Protein AF-A0A959F548-F1 (afdb_monomer_lite)

Secondary structure (DSSP, 8-state):
--------SSSSSS------PPP------HHHHHHHHHHHHHHHHHHHHHHHHTTTSPPPPGGGS-HHHIIIIIHHHHHHHTT--GGG--TTTT--HHHHHHHHHHTSS-SS-SS-HHHHHHHHHHHHHHS-SSPPPP-------SSPPSS-------SS-SS--EEEEEEETTTTEEEEEETTEEEEE-TT--EEEEEE-SS-EEEEEEETTEEEEEE-S-SSS-------EEE----SS--SS--------

pLDDT: mean 80.7, std 19.84, range [32.78, 97.81]

Structure (mmCIF, N/CA/C/O backbone):
data_AF-A0A959F548-F1
#
_entry.id   AF-A0A959F548-F1
#
loop_
_atom_site.group_PDB
_atom_site.id
_atom_site.type_symbol
_atom_site.label_atom_id
_atom_site.label_alt_id
_atom_site.label_comp_id
_atom_site.label_asym_id
_atom_site.label_entity_id
_atom_site.label_seq_id
_atom_site.pdbx_PDB_ins_code
_atom_site.Cartn_x
_atom_site.Cartn_y
_atom_site.Cartn_z
_atom_site.occupancy
_atom_site.B_iso_or_equiv
_atom_site.auth_seq_id
_atom_site.auth_comp_id
_atom_site.auth_asym_id
_atom_site.auth_at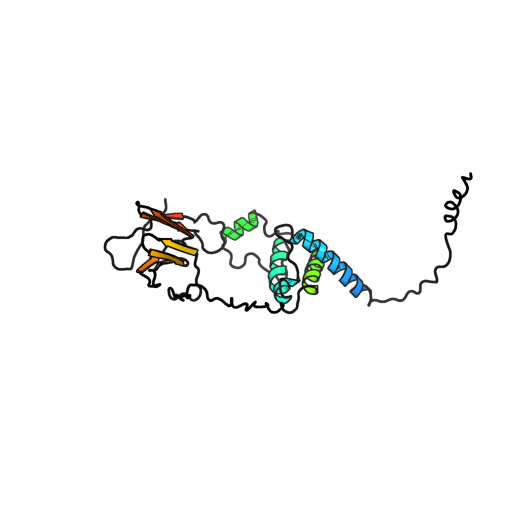om_id
_atom_site.pdbx_PDB_model_num
ATOM 1 N N . MET A 1 1 ? 21.937 -74.498 -34.380 1.00 44.50 1 MET A N 1
ATOM 2 C CA . MET A 1 1 ? 23.035 -74.214 -35.340 1.00 44.50 1 MET A CA 1
ATOM 3 C C . MET A 1 1 ? 22.403 -73.415 -36.471 1.00 44.50 1 MET A C 1
ATOM 5 O O . MET A 1 1 ? 21.466 -73.939 -37.038 1.00 44.50 1 MET A O 1
ATOM 9 N N . ARG A 1 2 ? 22.684 -72.151 -36.797 1.00 40.56 2 ARG A N 1
ATOM 10 C CA . ARG A 1 2 ? 23.861 -71.255 -36.796 1.00 40.56 2 ARG A CA 1
ATOM 11 C C . ARG A 1 2 ? 23.278 -69.827 -36.599 1.00 40.56 2 ARG A C 1
ATOM 13 O O . ARG A 1 2 ? 22.249 -69.562 -37.198 1.00 40.56 2 ARG A O 1
ATOM 20 N N . ARG A 1 3 ? 23.671 -68.910 -35.705 1.00 44.03 3 ARG A N 1
ATOM 21 C CA . ARG A 1 3 ? 24.966 -68.321 -35.309 1.00 44.03 3 ARG A CA 1
ATOM 22 C C . ARG A 1 3 ? 25.747 -67.678 -36.473 1.00 44.03 3 ARG A C 1
ATOM 24 O O . ARG A 1 3 ? 26.239 -68.396 -37.330 1.00 44.03 3 ARG A O 1
ATOM 31 N N . PHE A 1 4 ? 25.897 -66.349 -36.366 1.00 48.69 4 PHE A N 1
ATOM 32 C CA . PHE A 1 4 ? 26.839 -65.437 -37.038 1.00 48.69 4 PHE A CA 1
ATOM 33 C C . PHE A 1 4 ? 26.629 -65.126 -38.525 1.00 48.69 4 PHE A C 1
ATOM 35 O O . PHE A 1 4 ? 27.013 -65.923 -39.367 1.00 48.69 4 PHE A O 1
ATOM 42 N N . ALA A 1 5 ? 26.127 -63.917 -38.821 1.00 52.69 5 ALA A N 1
ATOM 43 C CA . ALA A 1 5 ? 26.662 -63.016 -39.858 1.00 52.69 5 ALA A CA 1
ATOM 44 C C . ALA A 1 5 ? 25.727 -61.810 -40.066 1.00 52.69 5 ALA A C 1
ATOM 46 O O . ALA A 1 5 ? 24.942 -61.821 -40.997 1.00 52.69 5 ALA A O 1
ATOM 47 N N . PHE A 1 6 ? 25.782 -60.776 -39.223 1.00 43.59 6 PHE A N 1
ATOM 48 C CA . PHE A 1 6 ? 25.303 -59.433 -39.610 1.00 43.59 6 PHE A CA 1
ATOM 49 C C . PHE A 1 6 ? 25.941 -58.361 -38.708 1.00 43.59 6 PHE A C 1
ATOM 51 O O . PHE A 1 6 ? 25.277 -57.535 -38.100 1.00 43.59 6 PHE A O 1
ATOM 58 N N . PHE A 1 7 ? 27.270 -58.421 -38.573 1.00 47.91 7 PHE A N 1
ATOM 59 C CA . PHE A 1 7 ? 28.075 -57.444 -37.822 1.00 47.91 7 PHE A CA 1
ATOM 60 C C . PHE A 1 7 ? 28.954 -56.591 -38.759 1.00 47.91 7 PHE A C 1
ATOM 62 O O . PHE A 1 7 ? 30.055 -56.194 -38.401 1.00 47.91 7 PHE A O 1
ATOM 69 N N . TYR A 1 8 ? 28.481 -56.337 -39.986 1.00 45.34 8 TYR A N 1
ATOM 70 C CA . TYR A 1 8 ? 29.244 -55.638 -41.033 1.00 45.34 8 TYR A CA 1
ATOM 71 C C . TYR A 1 8 ? 28.388 -54.651 -41.848 1.00 45.34 8 TYR A C 1
ATOM 73 O O . TYR A 1 8 ? 28.533 -54.542 -43.060 1.00 45.34 8 TYR A O 1
ATOM 81 N N . LEU A 1 9 ? 27.477 -53.918 -41.195 1.00 45.66 9 LEU A N 1
ATOM 82 C CA . LEU A 1 9 ? 26.654 -52.899 -41.866 1.00 45.66 9 LEU A CA 1
ATOM 83 C C . LEU A 1 9 ? 26.563 -51.571 -41.091 1.00 45.66 9 LEU A C 1
ATOM 85 O O . LEU A 1 9 ? 25.506 -50.956 -41.037 1.00 45.66 9 LEU A O 1
ATOM 89 N N . VAL A 1 10 ? 27.660 -51.137 -40.458 1.00 49.06 10 VAL A N 1
ATOM 90 C CA . VAL A 1 10 ? 27.736 -49.822 -39.774 1.00 49.06 10 VAL A CA 1
ATOM 91 C C . VAL A 1 10 ? 28.973 -49.003 -40.197 1.00 49.06 10 VAL A C 1
ATOM 93 O O . VAL A 1 10 ? 29.180 -47.896 -39.720 1.00 49.06 10 VAL A O 1
ATOM 96 N N . LEU A 1 11 ? 29.781 -49.471 -41.159 1.00 47.53 11 LEU A N 1
ATOM 97 C CA . LEU A 1 11 ? 31.043 -48.807 -41.531 1.00 47.53 11 LEU A CA 1
ATOM 98 C C . LEU A 1 11 ? 31.129 -48.341 -42.999 1.00 47.53 11 LEU A C 1
ATOM 100 O O . LEU A 1 11 ? 32.189 -48.433 -43.610 1.00 47.53 11 LEU A O 1
ATOM 104 N N . LEU A 1 12 ? 30.026 -47.855 -43.584 1.00 45.81 12 LEU A N 1
ATOM 105 C CA . LEU A 1 12 ? 30.032 -47.353 -44.971 1.00 45.81 12 LEU A CA 1
ATOM 106 C C . LEU A 1 12 ? 29.073 -46.172 -45.232 1.00 45.81 12 LEU A C 1
ATOM 108 O O . LEU A 1 12 ? 28.549 -46.030 -46.328 1.00 45.81 12 LEU A O 1
ATOM 112 N N . CYS A 1 13 ? 28.876 -45.295 -44.239 1.00 42.12 13 CYS A N 1
ATOM 113 C CA . CYS A 1 13 ? 28.134 -44.027 -44.390 1.00 42.12 13 CYS A CA 1
ATOM 114 C C . CYS A 1 13 ? 28.949 -42.787 -43.960 1.00 42.12 13 CYS A C 1
ATOM 116 O O . CYS A 1 13 ? 28.374 -41.782 -43.556 1.00 42.12 13 CYS A O 1
ATOM 118 N N . LEU A 1 14 ? 30.287 -42.840 -44.026 1.00 43.34 14 LEU A N 1
ATOM 119 C CA . LEU A 1 14 ? 31.173 -41.733 -43.613 1.00 43.34 14 LEU A CA 1
ATOM 120 C C . LEU A 1 14 ? 32.054 -41.155 -44.735 1.00 43.34 14 LEU A C 1
ATOM 122 O O . LEU A 1 14 ? 33.018 -40.455 -44.444 1.00 43.34 14 LEU A O 1
ATOM 126 N N . LEU A 1 15 ? 31.735 -41.391 -46.013 1.00 48.56 15 LEU A N 1
ATOM 127 C CA . LEU A 1 15 ? 32.510 -40.841 -47.140 1.00 48.56 15 LEU A CA 1
ATOM 128 C C . LEU A 1 15 ? 31.646 -40.265 -48.273 1.00 48.56 15 LEU A C 1
ATOM 130 O O . LEU A 1 15 ? 31.968 -40.432 -49.444 1.00 48.56 15 LEU A O 1
ATOM 134 N N . TRP A 1 16 ? 30.579 -39.531 -47.945 1.00 37.09 16 TRP A N 1
ATOM 135 C CA . TRP A 1 16 ? 29.962 -38.633 -48.927 1.00 37.09 16 TRP A CA 1
ATOM 136 C C . TRP A 1 16 ? 29.654 -37.266 -48.321 1.00 37.09 16 TRP A C 1
ATOM 138 O O . TR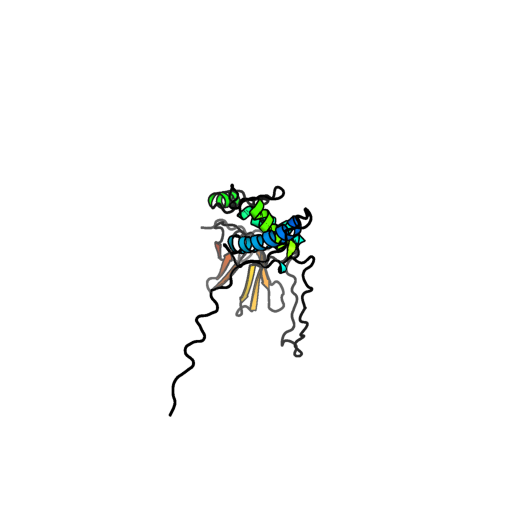P A 1 16 ? 28.563 -36.975 -47.841 1.00 37.09 16 TRP A O 1
ATOM 148 N N . ARG A 1 17 ? 30.690 -36.426 -48.317 1.00 40.25 17 ARG A N 1
ATOM 149 C CA . ARG A 1 17 ? 30.586 -34.975 -48.180 1.00 40.25 17 ARG A CA 1
ATOM 150 C C . ARG A 1 17 ? 30.708 -34.363 -49.581 1.00 40.25 17 ARG A C 1
ATOM 152 O O . ARG A 1 17 ? 31.541 -34.820 -50.355 1.00 40.25 17 ARG A O 1
ATOM 159 N N . CYS A 1 18 ? 29.956 -33.284 -49.804 1.00 40.72 18 CYS A N 1
ATOM 160 C CA . CYS A 1 18 ? 30.201 -32.209 -50.777 1.00 40.72 18 CYS A CA 1
ATOM 161 C C . CYS A 1 18 ? 29.990 -32.531 -52.268 1.00 40.72 18 CYS A C 1
ATOM 163 O O . CYS A 1 18 ? 30.825 -33.161 -52.897 1.00 40.72 18 CYS A O 1
ATOM 165 N N . THR A 1 19 ? 28.908 -32.013 -52.855 1.00 48.84 19 THR A N 1
ATOM 166 C CA . THR A 1 19 ? 28.851 -30.713 -53.565 1.00 48.84 19 THR A CA 1
ATOM 167 C C . THR A 1 19 ? 27.459 -30.574 -54.176 1.00 48.84 19 THR A C 1
ATOM 169 O O . THR A 1 19 ? 27.072 -31.461 -54.931 1.00 48.84 19 THR A O 1
ATOM 172 N N . ASN A 1 20 ? 26.725 -29.507 -53.840 1.00 45.41 20 ASN A N 1
ATOM 173 C CA . ASN A 1 20 ? 25.768 -28.795 -54.707 1.00 45.41 20 ASN A CA 1
ATOM 174 C C . ASN A 1 20 ? 24.978 -27.782 -53.862 1.00 45.41 20 ASN A C 1
ATOM 176 O O . ASN A 1 20 ? 23.836 -28.043 -53.494 1.00 45.41 20 ASN A O 1
ATOM 180 N N . ASP A 1 21 ? 25.581 -26.626 -53.582 1.00 49.34 21 ASP A N 1
ATOM 181 C CA . ASP A 1 21 ? 24.809 -25.437 -53.208 1.00 49.34 21 ASP A CA 1
ATOM 182 C C . ASP A 1 21 ? 24.567 -24.598 -54.478 1.00 49.34 21 ASP A C 1
ATOM 184 O O . ASP A 1 21 ? 25.523 -24.326 -55.214 1.00 49.34 21 ASP A O 1
ATOM 188 N N . PRO A 1 22 ? 23.318 -24.203 -54.790 1.00 46.53 22 PRO A N 1
ATOM 189 C CA . PRO A 1 22 ? 23.030 -23.282 -55.885 1.00 46.53 22 PRO A CA 1
ATOM 190 C C . PRO A 1 22 ? 23.473 -21.848 -55.527 1.00 46.53 22 PRO A C 1
ATOM 192 O O . PRO A 1 22 ? 23.612 -21.514 -54.348 1.00 46.53 22 PRO A O 1
ATOM 195 N N . PRO A 1 23 ? 23.705 -20.971 -56.524 1.00 42.78 23 PRO A N 1
ATOM 196 C CA . PRO A 1 23 ? 24.317 -19.673 -56.283 1.00 42.78 23 PRO A CA 1
ATOM 197 C C . PRO A 1 23 ? 23.384 -18.749 -55.494 1.00 42.78 23 PRO A C 1
ATOM 199 O O . PRO A 1 23 ? 22.213 -18.565 -55.832 1.00 42.78 23 PRO A O 1
ATOM 202 N N . VAL A 1 24 ? 23.956 -18.130 -54.460 1.00 43.25 24 VAL A N 1
ATOM 203 C CA . VAL A 1 24 ? 23.361 -17.070 -53.644 1.00 43.25 24 VAL A CA 1
ATOM 204 C C . VAL A 1 24 ? 22.990 -15.888 -54.539 1.00 43.25 24 VAL A C 1
ATOM 206 O O . VAL A 1 24 ? 23.860 -15.194 -55.065 1.00 43.25 24 VAL A O 1
ATOM 209 N N . GLN A 1 25 ? 21.691 -15.630 -54.696 1.00 42.59 25 GLN A N 1
ATOM 210 C CA . GLN A 1 25 ? 21.215 -14.348 -55.204 1.00 42.59 25 GLN A CA 1
ATOM 211 C C . GLN A 1 25 ? 21.025 -13.382 -54.037 1.00 42.59 25 GLN A C 1
ATOM 213 O O . GLN A 1 25 ? 20.057 -13.475 -53.283 1.00 42.59 25 GLN A O 1
ATOM 218 N N . ASN A 1 26 ? 21.956 -12.434 -53.929 1.00 47.06 26 ASN A N 1
ATOM 219 C CA . ASN A 1 26 ? 21.800 -11.216 -53.145 1.00 47.06 26 ASN A CA 1
ATOM 220 C C . ASN A 1 26 ? 20.516 -10.497 -53.571 1.00 47.06 26 ASN A C 1
ATOM 222 O O . ASN A 1 26 ? 20.433 -9.951 -54.672 1.00 47.06 26 ASN A O 1
ATOM 226 N N . ARG A 1 27 ? 19.528 -10.469 -52.678 1.00 38.97 27 ARG A N 1
ATOM 227 C CA . ARG A 1 27 ? 18.391 -9.559 -52.766 1.00 38.97 27 ARG A CA 1
ATOM 228 C C . ARG A 1 27 ? 18.404 -8.712 -51.501 1.00 38.97 27 ARG A C 1
ATOM 230 O O . ARG A 1 27 ? 18.091 -9.187 -50.416 1.00 38.97 27 ARG A O 1
ATOM 237 N N . THR A 1 28 ? 18.847 -7.472 -51.654 1.00 49.94 28 THR A N 1
ATOM 238 C CA . THR A 1 28 ? 18.756 -6.415 -50.648 1.00 49.94 28 THR A CA 1
ATOM 239 C C . THR A 1 28 ? 17.301 -6.271 -50.206 1.00 49.94 28 THR A C 1
ATOM 241 O O . THR A 1 28 ? 16.450 -5.889 -51.009 1.00 49.94 28 THR A O 1
ATOM 244 N N . SER A 1 29 ? 17.005 -6.594 -48.947 1.00 43.56 29 SER A N 1
ATOM 245 C CA . SER A 1 29 ? 15.704 -6.331 -48.333 1.00 43.56 29 SER A CA 1
ATOM 246 C C . SER A 1 29 ? 15.900 -5.588 -47.015 1.00 43.56 29 SER A C 1
ATOM 248 O O . SER A 1 29 ? 16.036 -6.200 -45.955 1.00 43.56 29 SER A O 1
ATOM 250 N N . GLU A 1 30 ? 15.854 -4.262 -47.074 1.00 49.22 30 GLU A N 1
ATOM 251 C CA . GLU A 1 30 ? 15.723 -3.402 -45.890 1.00 49.22 30 GLU A CA 1
ATOM 252 C C . GLU A 1 30 ? 14.417 -3.690 -45.109 1.00 49.22 30 GLU A C 1
ATOM 254 O O . GLU A 1 30 ? 14.303 -3.333 -43.943 1.00 49.22 30 GLU A O 1
ATOM 259 N N . GLY A 1 31 ? 13.463 -4.433 -45.692 1.00 45.38 31 GLY A N 1
ATOM 260 C CA . GLY A 1 31 ? 12.213 -4.851 -45.039 1.00 45.38 31 GLY A CA 1
ATOM 261 C C . GLY A 1 31 ? 12.278 -6.095 -44.135 1.00 45.38 31 GLY A C 1
ATOM 262 O O . GLY A 1 31 ? 11.388 -6.266 -43.311 1.00 45.38 31 GLY A O 1
ATOM 263 N N . ASN A 1 32 ? 13.306 -6.953 -44.231 1.00 48.84 32 ASN A N 1
ATOM 264 C CA . ASN A 1 32 ? 13.404 -8.165 -43.386 1.00 48.84 32 ASN A CA 1
ATOM 265 C C . ASN A 1 32 ? 14.221 -7.960 -42.109 1.00 48.84 32 ASN A C 1
ATOM 267 O O . ASN A 1 32 ? 14.114 -8.757 -41.181 1.00 48.84 32 ASN A O 1
ATOM 271 N N . ILE A 1 33 ? 15.028 -6.901 -42.035 1.00 51.56 33 ILE A N 1
ATOM 272 C CA . ILE A 1 33 ? 15.841 -6.645 -40.844 1.00 51.56 33 ILE A CA 1
ATOM 273 C C . ILE A 1 33 ? 14.941 -6.175 -39.698 1.00 51.56 33 ILE A C 1
ATOM 275 O O . ILE A 1 33 ? 15.093 -6.663 -38.589 1.00 51.56 33 ILE A O 1
ATOM 279 N N . ALA A 1 34 ? 13.929 -5.342 -39.959 1.00 53.25 34 ALA A N 1
ATOM 280 C CA . ALA A 1 34 ? 13.005 -4.873 -38.922 1.00 53.25 34 ALA A CA 1
ATOM 281 C C . ALA A 1 34 ? 12.198 -6.008 -38.255 1.00 53.25 34 ALA A C 1
ATOM 283 O O . ALA A 1 34 ? 12.060 -6.005 -37.036 1.00 53.25 34 ALA A O 1
ATOM 284 N N . ALA A 1 35 ? 11.722 -6.997 -39.023 1.00 53.66 35 ALA A N 1
ATOM 285 C CA . ALA A 1 35 ? 10.944 -8.125 -38.494 1.00 53.66 35 ALA A CA 1
ATOM 286 C C . ALA A 1 35 ? 11.808 -9.155 -37.735 1.00 53.66 35 ALA A C 1
ATOM 288 O O . ALA A 1 35 ? 11.396 -9.692 -36.708 1.00 53.66 35 ALA A O 1
ATOM 289 N N . VAL A 1 36 ? 13.040 -9.403 -38.198 1.00 53.59 36 VAL A N 1
ATOM 290 C CA . VAL A 1 36 ? 14.000 -10.274 -37.491 1.00 53.59 36 VAL A CA 1
ATOM 291 C C . VAL A 1 36 ? 14.557 -9.577 -36.241 1.00 53.59 36 VAL A C 1
ATOM 293 O O . VAL A 1 36 ? 14.755 -10.214 -35.206 1.00 53.59 36 VAL A O 1
ATOM 296 N N . VAL A 1 37 ? 14.755 -8.255 -36.293 1.00 56.97 37 VAL A N 1
ATOM 297 C CA . VAL A 1 37 ? 15.134 -7.435 -35.132 1.00 56.97 37 VAL A CA 1
ATOM 298 C C . VAL A 1 37 ? 13.991 -7.363 -34.121 1.00 56.97 37 VAL A C 1
ATOM 300 O O . VAL A 1 37 ? 14.258 -7.436 -32.925 1.00 56.97 37 VAL A O 1
ATOM 303 N N . SER A 1 38 ? 12.721 -7.288 -34.540 1.00 61.97 38 SER A N 1
ATOM 304 C CA . SER A 1 38 ? 11.603 -7.314 -33.590 1.00 61.97 38 SER A CA 1
ATOM 305 C C . SER A 1 38 ? 11.514 -8.647 -32.851 1.00 61.97 38 SER A C 1
ATOM 307 O O . SER A 1 38 ? 11.397 -8.630 -31.634 1.00 61.97 38 SER A O 1
ATOM 309 N N . ASP A 1 39 ? 11.671 -9.785 -33.531 1.00 73.62 39 ASP A N 1
ATOM 310 C CA . ASP A 1 39 ? 11.546 -11.100 -32.882 1.00 73.62 39 ASP A CA 1
ATOM 311 C C . ASP A 1 39 ? 12.730 -11.396 -31.934 1.00 73.62 39 ASP A C 1
ATOM 313 O O . ASP A 1 39 ? 12.557 -11.790 -30.780 1.00 73.62 39 ASP A O 1
ATOM 317 N N . THR A 1 40 ? 13.959 -11.077 -32.362 1.00 86.88 40 THR A N 1
ATOM 318 C CA . THR A 1 40 ? 15.161 -11.237 -31.517 1.00 86.88 40 THR A CA 1
ATOM 319 C C . THR A 1 40 ? 15.196 -10.266 -30.339 1.00 86.88 40 THR A C 1
ATOM 321 O O . THR A 1 40 ? 15.619 -10.638 -29.241 1.00 86.88 40 THR A O 1
ATOM 324 N N . SER A 1 41 ? 14.736 -9.029 -30.529 1.00 90.81 41 SER A N 1
ATOM 325 C CA . SER A 1 41 ? 14.690 -8.046 -29.449 1.00 90.81 41 SER A CA 1
ATOM 326 C C . SER A 1 41 ? 13.587 -8.327 -28.433 1.00 90.81 41 SER A C 1
ATOM 328 O O . SER A 1 41 ? 13.818 -8.133 -27.245 1.00 90.81 41 SER A O 1
ATOM 330 N N . ILE A 1 42 ? 12.430 -8.835 -28.866 1.00 93.25 42 ILE A N 1
ATOM 331 C CA . ILE A 1 42 ? 11.352 -9.273 -27.972 1.00 93.25 42 ILE A CA 1
ATOM 332 C C . ILE A 1 42 ? 11.809 -10.474 -27.134 1.00 93.25 42 ILE A C 1
ATOM 334 O O . ILE A 1 42 ? 11.652 -10.456 -25.914 1.00 93.25 42 ILE A O 1
ATOM 338 N N . ALA A 1 43 ? 12.440 -11.477 -27.755 1.00 92.62 43 ALA A N 1
ATOM 339 C CA . ALA A 1 43 ? 12.991 -12.626 -27.035 1.00 92.62 43 ALA A CA 1
ATOM 340 C C . ALA A 1 43 ? 14.080 -12.207 -26.031 1.00 92.62 43 ALA A C 1
ATOM 342 O O . ALA A 1 43 ? 14.097 -12.668 -24.892 1.00 92.62 43 ALA A O 1
ATOM 343 N N . SER A 1 44 ? 14.954 -11.274 -26.425 1.00 95.38 44 SER A N 1
ATOM 344 C CA . SER A 1 44 ? 15.953 -10.693 -25.519 1.00 95.38 44 SER A CA 1
ATOM 345 C C . SER A 1 44 ? 15.297 -9.926 -24.366 1.00 95.38 44 SER A C 1
ATOM 347 O O . SER A 1 44 ? 15.746 -10.017 -23.228 1.00 95.38 44 SER A O 1
ATOM 349 N N . GLY A 1 45 ? 14.210 -9.201 -24.643 1.00 96.88 45 GLY A N 1
ATOM 350 C CA . GLY A 1 45 ? 13.415 -8.488 -23.647 1.00 96.88 45 GLY A CA 1
ATOM 351 C C . GLY A 1 45 ? 12.812 -9.405 -22.587 1.00 96.88 45 GLY A C 1
ATOM 352 O O . GLY A 1 45 ? 12.862 -9.064 -21.409 1.00 96.88 45 GLY A O 1
ATOM 353 N N . ALA A 1 46 ? 12.324 -10.586 -22.978 1.00 97.06 46 ALA A N 1
ATOM 354 C CA . ALA A 1 46 ? 11.818 -11.593 -22.044 1.00 97.06 46 ALA A CA 1
ATOM 355 C C . ALA A 1 46 ? 12.910 -12.068 -21.067 1.00 97.06 46 ALA A C 1
ATOM 357 O O . ALA A 1 46 ? 12.701 -12.083 -19.856 1.00 97.06 46 ALA A O 1
ATOM 358 N N . VAL A 1 47 ? 14.113 -12.357 -21.577 1.00 97.50 47 VAL A N 1
ATOM 359 C CA . VAL A 1 47 ? 15.271 -12.754 -20.751 1.00 97.50 47 VAL A CA 1
ATOM 360 C C . VAL A 1 47 ? 15.704 -11.623 -19.810 1.00 97.50 47 VAL A C 1
ATOM 362 O O . VAL A 1 47 ? 16.061 -11.858 -18.655 1.00 97.50 47 VAL A O 1
ATOM 365 N N . LEU A 1 48 ? 15.662 -10.373 -20.278 1.00 97.62 48 LEU A N 1
ATOM 366 C CA . LEU A 1 48 ? 15.943 -9.205 -19.441 1.00 97.62 48 LEU A CA 1
ATOM 367 C C . LEU A 1 48 ? 14.876 -9.021 -18.354 1.00 97.62 48 LEU A C 1
ATOM 369 O O . LEU A 1 48 ? 15.227 -8.700 -17.220 1.00 97.62 48 LEU A O 1
ATOM 373 N N . ALA A 1 49 ? 13.599 -9.257 -18.664 1.00 97.31 49 ALA A N 1
ATOM 374 C CA . ALA A 1 49 ? 12.520 -9.220 -17.684 1.00 97.31 49 ALA A CA 1
ATOM 375 C C . ALA A 1 49 ? 12.704 -10.303 -16.608 1.00 97.31 49 ALA A C 1
ATOM 377 O O . ALA A 1 49 ? 12.629 -9.989 -15.423 1.00 97.31 49 ALA A O 1
ATOM 378 N N . GLU A 1 50 ? 13.041 -11.540 -16.982 1.00 97.06 50 GLU A N 1
ATOM 379 C CA . GLU A 1 50 ? 13.413 -12.595 -16.025 1.00 97.06 50 GLU A CA 1
ATOM 380 C C . GLU A 1 50 ? 14.569 -12.152 -15.121 1.00 97.06 50 GLU A C 1
ATOM 382 O O . GLU A 1 50 ? 14.497 -12.268 -13.902 1.00 97.06 50 GLU A O 1
ATOM 387 N N . LYS A 1 51 ? 15.623 -11.567 -15.693 1.00 96.38 51 LYS A N 1
ATOM 388 C CA . LYS A 1 51 ? 16.796 -11.136 -14.923 1.00 96.38 51 LYS A CA 1
ATOM 389 C C . LYS A 1 51 ? 16.497 -9.988 -13.952 1.00 96.38 51 LYS A C 1
ATOM 391 O O . LYS A 1 51 ? 16.963 -10.024 -12.815 1.00 96.38 51 LYS A O 1
ATOM 396 N N . TYR A 1 52 ? 15.799 -8.949 -14.410 1.00 96.12 52 TYR A N 1
ATOM 397 C CA . TYR A 1 52 ? 15.660 -7.684 -13.678 1.00 96.12 52 TYR A CA 1
ATOM 398 C C . TYR A 1 52 ? 14.316 -7.528 -12.962 1.00 96.12 52 TYR A C 1
ATOM 400 O O . TYR A 1 52 ? 14.273 -6.937 -11.889 1.00 96.12 52 TYR A O 1
ATOM 408 N N . CYS A 1 53 ? 13.216 -8.047 -13.509 1.00 95.19 53 CYS A N 1
ATOM 409 C CA . CYS A 1 53 ? 11.900 -7.946 -12.871 1.00 95.19 53 CYS A CA 1
ATOM 410 C C . CYS A 1 53 ? 11.672 -9.061 -11.839 1.00 95.19 53 CYS A C 1
ATOM 412 O O . CYS A 1 53 ? 10.939 -8.848 -10.878 1.00 95.19 53 CYS A O 1
ATOM 414 N N . GLN A 1 54 ? 12.311 -10.229 -11.994 1.00 95.44 54 GLN A N 1
ATOM 415 C CA . GLN A 1 54 ? 12.198 -11.328 -11.023 1.00 95.44 54 GLN A CA 1
ATOM 416 C C . GLN A 1 54 ? 13.169 -11.202 -9.834 1.00 95.44 54 GLN A C 1
ATOM 418 O O . GLN A 1 54 ? 13.114 -11.989 -8.891 1.00 95.44 54 GLN A O 1
ATOM 423 N N . SER A 1 55 ? 14.088 -10.231 -9.846 1.00 92.81 55 SER A N 1
ATOM 424 C CA . SER A 1 55 ? 15.131 -10.139 -8.814 1.00 92.81 55 SER A CA 1
ATOM 425 C C . SER A 1 55 ? 14.593 -9.794 -7.424 1.00 92.81 55 SER A C 1
ATOM 427 O O . SER A 1 55 ? 15.273 -10.043 -6.431 1.00 92.81 55 SER A O 1
ATOM 429 N N . CYS A 1 56 ? 13.401 -9.195 -7.346 1.00 90.12 56 CYS A N 1
ATOM 430 C CA . CYS A 1 56 ? 12.804 -8.731 -6.091 1.00 90.12 56 CYS A CA 1
ATOM 431 C C . CYS A 1 56 ? 11.478 -9.425 -5.752 1.00 90.12 56 CYS A C 1
ATOM 433 O O . CYS A 1 56 ? 11.149 -9.568 -4.578 1.00 90.12 56 CYS A O 1
ATOM 435 N N . HIS A 1 57 ? 10.713 -9.856 -6.753 1.00 92.88 57 HIS A N 1
ATOM 436 C CA . HIS A 1 57 ? 9.430 -10.537 -6.586 1.00 92.88 57 HIS A CA 1
ATOM 437 C C . HIS A 1 57 ? 9.192 -11.501 -7.753 1.00 92.88 57 HIS A C 1
ATOM 439 O O . HIS A 1 57 ? 10.041 -11.660 -8.624 1.00 92.88 57 HIS A O 1
ATOM 445 N N . LEU A 1 58 ? 8.037 -12.167 -7.785 1.00 95.94 58 LEU A N 1
ATOM 446 C CA . LEU A 1 58 ? 7.673 -13.029 -8.908 1.00 95.94 58 LEU A CA 1
ATOM 447 C C . LEU A 1 58 ? 7.670 -12.233 -10.224 1.00 95.94 58 LEU A C 1
ATOM 449 O O . LEU A 1 58 ? 7.203 -11.094 -10.244 1.00 95.94 58 LEU A O 1
ATOM 453 N N . LEU A 1 59 ? 8.171 -12.837 -11.305 1.00 97.12 59 LEU A N 1
ATOM 454 C CA . LEU A 1 59 ? 8.154 -12.241 -12.640 1.00 97.12 59 LEU A CA 1
ATOM 455 C C . LEU A 1 59 ? 6.703 -11.948 -13.055 1.00 97.12 59 LEU A C 1
ATOM 457 O O . LEU A 1 59 ? 5.918 -12.893 -13.178 1.00 97.12 59 LEU A O 1
ATOM 461 N N . PRO A 1 60 ? 6.323 -10.678 -13.273 1.00 96.06 60 PRO A N 1
ATOM 462 C CA . PRO A 1 60 ? 4.975 -10.366 -13.713 1.00 96.06 60 PRO A CA 1
ATOM 463 C C . PRO A 1 60 ? 4.809 -10.711 -15.197 1.00 96.06 60 PRO A C 1
ATOM 465 O O . PRO A 1 60 ? 5.602 -10.299 -16.041 1.00 96.06 60 PRO A O 1
ATOM 468 N N . SER A 1 61 ? 3.756 -11.459 -15.520 1.00 97.06 61 SER A N 1
ATOM 469 C CA . SER A 1 61 ? 3.415 -11.767 -16.909 1.00 97.06 61 SER A CA 1
ATOM 470 C C . SER A 1 61 ? 2.800 -10.537 -17.605 1.00 97.06 61 SER A C 1
ATOM 472 O O . SER A 1 61 ? 2.018 -9.820 -16.971 1.00 97.06 61 SER A O 1
ATOM 474 N N . PRO A 1 62 ? 3.106 -10.266 -18.893 1.00 97.38 62 PRO A N 1
ATOM 475 C CA . PRO A 1 62 ? 2.570 -9.104 -19.607 1.00 97.38 62 PRO A CA 1
ATOM 476 C C . PRO A 1 62 ? 1.038 -9.048 -19.690 1.00 97.38 62 PRO A C 1
ATOM 478 O O . PRO A 1 62 ? 0.474 -7.963 -19.761 1.00 97.38 62 PRO A O 1
ATOM 481 N N . ASP A 1 63 ? 0.355 -10.191 -19.650 1.00 96.31 63 ASP A N 1
ATOM 482 C CA . ASP A 1 63 ? -1.107 -10.298 -19.743 1.00 96.31 63 ASP A CA 1
ATOM 483 C C . ASP A 1 63 ? -1.862 -9.911 -18.461 1.00 96.31 63 ASP A C 1
ATOM 485 O O . ASP A 1 63 ? -3.087 -9.791 -18.486 1.00 96.31 63 ASP A O 1
ATOM 489 N N . LEU A 1 64 ? -1.147 -9.666 -17.356 1.00 95.88 64 LEU A N 1
ATOM 490 C CA . LEU A 1 64 ? -1.741 -9.261 -16.078 1.00 95.88 64 LEU A CA 1
ATOM 491 C C . LEU A 1 64 ? -2.339 -7.851 -16.098 1.00 95.88 64 LEU A C 1
ATOM 493 O O . LEU A 1 64 ? -3.208 -7.550 -15.282 1.00 95.88 64 LEU A O 1
ATOM 497 N N . LEU A 1 65 ? -1.861 -6.980 -16.989 1.00 97.44 65 LEU A N 1
ATOM 498 C CA . LEU A 1 65 ? -2.298 -5.589 -17.106 1.00 97.44 65 LEU A CA 1
ATOM 499 C C . LEU A 1 65 ? -2.451 -5.215 -18.577 1.00 97.44 65 LEU A C 1
ATOM 501 O O . LEU A 1 65 ? -1.803 -5.786 -19.453 1.00 97.44 65 LEU A O 1
ATOM 505 N N . ASP A 1 66 ? -3.296 -4.228 -18.858 1.00 97.38 66 ASP A N 1
ATOM 506 C CA . ASP A 1 66 ? -3.383 -3.677 -20.202 1.00 97.38 66 ASP A CA 1
ATOM 507 C C . ASP A 1 66 ? -2.112 -2.890 -20.575 1.00 97.38 66 ASP A C 1
ATOM 509 O O . ASP A 1 66 ? -1.355 -2.403 -19.726 1.00 97.38 66 ASP A O 1
ATOM 513 N N . LYS A 1 67 ? -1.888 -2.743 -21.881 1.00 97.56 67 LYS A N 1
ATOM 514 C CA . LYS A 1 67 ? -0.711 -2.072 -22.440 1.00 97.56 67 LYS A CA 1
ATOM 515 C C . LYS A 1 67 ? -0.548 -0.636 -21.945 1.00 97.56 67 LYS A C 1
ATOM 517 O O . LYS A 1 67 ? 0.579 -0.207 -21.710 1.00 97.56 67 LYS A O 1
ATOM 522 N N . LYS A 1 68 ? -1.648 0.105 -21.780 1.00 97.38 68 LYS A N 1
ATOM 523 C CA . LYS A 1 68 ? -1.596 1.493 -21.311 1.00 97.38 68 LYS A CA 1
ATOM 524 C C . LYS A 1 68 ? -1.071 1.531 -19.878 1.00 97.38 68 LYS A C 1
ATOM 526 O O . LYS A 1 68 ? -0.144 2.281 -19.590 1.00 97.38 68 LYS A O 1
ATOM 531 N N . THR A 1 69 ? -1.595 0.673 -19.007 1.00 97.31 69 THR A N 1
ATOM 532 C CA . THR A 1 69 ? -1.132 0.559 -17.619 1.00 97.31 69 THR A CA 1
ATOM 533 C C . THR A 1 69 ? 0.352 0.186 -17.546 1.00 97.31 69 THR A C 1
ATOM 535 O O . THR A 1 69 ? 1.103 0.814 -16.795 1.00 97.31 69 THR A O 1
ATOM 538 N N . TRP A 1 70 ? 0.810 -0.766 -18.364 1.00 97.56 70 TRP A N 1
ATOM 539 C CA . TRP A 1 70 ? 2.232 -1.115 -18.446 1.00 97.56 70 TRP A CA 1
ATOM 540 C C . TRP A 1 70 ? 3.113 0.069 -18.853 1.00 97.56 70 TRP A C 1
ATOM 542 O O . TRP A 1 70 ? 4.066 0.387 -18.143 1.00 97.56 70 TRP A O 1
ATOM 552 N N . VAL A 1 71 ? 2.798 0.718 -19.974 1.00 95.94 71 VAL A N 1
ATOM 553 C CA . VAL A 1 71 ? 3.637 1.765 -20.582 1.00 95.94 71 VAL A CA 1
ATOM 554 C C . VAL A 1 71 ? 3.628 3.056 -19.774 1.00 95.94 71 VAL A C 1
ATOM 556 O O . VAL A 1 71 ? 4.670 3.686 -19.616 1.00 95.94 71 VAL A O 1
ATOM 559 N N . GLU A 1 72 ? 2.470 3.455 -19.255 1.00 95.62 72 GLU A N 1
ATOM 560 C CA . GLU A 1 72 ? 2.316 4.752 -18.595 1.00 95.62 72 GLU A CA 1
ATOM 561 C C . GLU A 1 72 ? 2.615 4.702 -17.091 1.00 95.62 72 GLU A C 1
ATOM 563 O O . GLU A 1 72 ? 2.904 5.743 -16.510 1.00 95.62 72 GLU A O 1
ATOM 568 N N . ASN A 1 73 ? 2.576 3.523 -16.451 1.00 94.56 73 ASN A N 1
ATOM 569 C CA . ASN A 1 73 ? 2.713 3.420 -14.992 1.00 94.56 73 ASN A CA 1
ATOM 570 C C . ASN A 1 73 ? 3.804 2.435 -14.562 1.00 94.56 73 ASN A C 1
ATOM 572 O O . ASN A 1 73 ? 4.774 2.825 -13.909 1.00 94.56 73 ASN A O 1
ATOM 576 N N . VAL A 1 74 ? 3.675 1.157 -14.930 1.00 96.38 74 VAL A N 1
ATOM 577 C CA . VAL A 1 74 ? 4.551 0.112 -14.374 1.00 96.38 74 VAL A CA 1
ATOM 578 C C . VAL A 1 74 ? 5.980 0.223 -14.902 1.00 96.38 74 VAL A C 1
ATOM 580 O O . VAL A 1 74 ? 6.925 0.237 -14.113 1.00 96.38 74 VAL A O 1
ATOM 583 N N . LEU A 1 75 ? 6.163 0.334 -16.220 1.00 96.88 75 LEU A N 1
ATOM 584 C CA . LEU A 1 75 ? 7.486 0.422 -16.839 1.00 96.88 75 LEU A CA 1
ATOM 585 C C . LEU A 1 75 ? 8.248 1.690 -16.419 1.00 96.88 75 LEU A C 1
ATOM 587 O O . LEU A 1 75 ? 9.431 1.559 -16.117 1.00 96.88 75 LEU A O 1
ATOM 591 N N . PRO A 1 76 ? 7.638 2.886 -16.304 1.00 96.44 76 PRO A N 1
ATOM 592 C CA . PRO A 1 76 ? 8.316 4.044 -15.725 1.00 96.44 76 PRO A CA 1
ATOM 593 C C . PRO A 1 76 ? 8.813 3.816 -14.295 1.00 96.44 76 PRO A C 1
ATOM 595 O O . PRO A 1 76 ? 9.980 4.088 -14.003 1.00 96.44 76 PRO A O 1
ATOM 598 N N . ASN A 1 77 ? 7.976 3.239 -13.422 1.00 94.69 77 ASN A N 1
ATOM 599 C CA . ASN A 1 77 ? 8.373 2.950 -12.043 1.00 94.69 77 ASN A CA 1
ATOM 600 C C . ASN A 1 77 ? 9.503 1.909 -11.973 1.00 94.69 77 ASN A C 1
ATOM 602 O O . ASN A 1 77 ? 10.481 2.096 -11.247 1.00 94.69 77 ASN A O 1
ATOM 606 N N . MET A 1 78 ? 9.407 0.832 -12.757 1.00 95.50 78 MET A N 1
ATOM 607 C CA . MET A 1 78 ? 10.448 -0.199 -12.813 1.00 95.50 78 MET A CA 1
ATOM 608 C C . MET A 1 78 ? 11.733 0.328 -13.447 1.00 95.50 78 MET A C 1
ATOM 610 O O . MET A 1 78 ? 12.816 0.064 -12.933 1.00 95.50 78 MET A O 1
ATOM 614 N N . GLY A 1 79 ? 11.631 1.145 -14.496 1.00 96.00 79 GLY A N 1
ATOM 615 C CA . GLY A 1 79 ? 12.763 1.862 -15.072 1.00 96.00 79 GLY A CA 1
ATOM 616 C C . GLY A 1 79 ? 13.492 2.661 -13.998 1.00 96.00 79 GLY A C 1
ATOM 617 O O . GLY A 1 79 ? 14.716 2.558 -13.885 1.00 96.00 79 GLY A O 1
ATOM 618 N N . ALA A 1 80 ? 12.752 3.360 -13.128 1.00 95.94 80 ALA A N 1
ATOM 619 C CA . ALA A 1 80 ? 13.348 4.132 -12.047 1.00 95.94 80 ALA A CA 1
ATOM 620 C C . ALA A 1 80 ? 14.184 3.266 -11.090 1.00 95.94 80 ALA A C 1
ATOM 622 O O . ALA A 1 80 ? 15.312 3.634 -10.740 1.00 95.94 80 ALA A O 1
ATOM 623 N N . ARG A 1 81 ? 13.678 2.082 -10.725 1.00 95.00 81 ARG A N 1
ATOM 624 C CA . ARG A 1 81 ? 14.394 1.094 -9.891 1.00 95.00 81 ARG A CA 1
ATOM 625 C C . ARG A 1 81 ? 15.654 0.542 -10.560 1.00 95.00 81 ARG A C 1
ATOM 627 O O . ARG A 1 81 ? 16.570 0.102 -9.876 1.00 95.00 81 ARG A O 1
ATOM 634 N N . LEU A 1 82 ? 15.734 0.622 -11.885 1.00 95.88 82 LEU A N 1
ATOM 635 C CA . LEU A 1 82 ? 16.898 0.228 -12.680 1.00 95.88 82 LEU A CA 1
ATOM 636 C C . LEU A 1 82 ? 17.818 1.412 -13.038 1.00 95.88 82 LEU A C 1
ATOM 638 O O . LEU A 1 82 ? 18.755 1.253 -13.821 1.00 95.88 82 LEU A O 1
ATOM 642 N N . GLY A 1 83 ? 17.571 2.601 -12.477 1.00 95.56 83 GLY A N 1
ATOM 643 C CA . GLY A 1 83 ? 18.366 3.804 -12.746 1.00 95.56 83 GLY A CA 1
ATOM 644 C C . GLY A 1 83 ? 18.012 4.531 -14.049 1.00 95.56 83 GLY A C 1
ATOM 645 O O . GLY A 1 83 ? 18.773 5.378 -14.503 1.00 95.56 83 GLY A O 1
ATOM 646 N N . ILE A 1 84 ? 16.864 4.219 -14.655 1.00 95.94 84 ILE A N 1
ATOM 647 C CA . ILE A 1 84 ? 16.370 4.800 -15.910 1.00 95.94 84 ILE A CA 1
ATOM 648 C C . ILE A 1 84 ? 15.164 5.692 -15.595 1.00 95.94 84 ILE A C 1
ATOM 650 O O . ILE A 1 84 ? 14.298 5.307 -14.821 1.00 95.94 84 ILE A O 1
ATOM 654 N N . ARG A 1 85 ? 15.091 6.905 -16.144 1.00 92.69 85 ARG A N 1
ATOM 655 C CA . ARG A 1 85 ? 13.982 7.845 -15.884 1.00 92.69 85 ARG A CA 1
ATOM 656 C C . ARG A 1 85 ? 13.284 8.194 -17.201 1.00 92.69 85 ARG A C 1
ATOM 658 O O . ARG A 1 85 ? 13.621 9.207 -17.810 1.00 92.69 85 ARG A O 1
ATOM 665 N N . PRO A 1 86 ? 12.392 7.329 -17.716 1.00 86.31 86 PRO A N 1
ATOM 666 C CA . PRO A 1 86 ? 11.690 7.621 -18.962 1.00 86.31 86 PRO A CA 1
ATOM 667 C C . PRO A 1 86 ? 10.733 8.804 -18.761 1.00 86.31 86 PRO A C 1
ATOM 669 O O . PRO A 1 86 ? 10.076 8.884 -17.726 1.00 86.31 86 PRO A O 1
ATOM 672 N N . ASN A 1 87 ? 10.641 9.698 -19.751 1.00 85.12 87 ASN A N 1
ATOM 673 C CA . ASN A 1 87 ? 9.726 10.852 -19.756 1.00 85.12 87 ASN A CA 1
ATOM 674 C C . ASN A 1 87 ? 9.791 11.715 -18.480 1.00 85.12 87 ASN A C 1
ATOM 676 O O . ASN A 1 87 ? 8.755 12.115 -17.958 1.00 85.12 87 ASN A O 1
ATOM 680 N N . ASP A 1 88 ? 10.998 11.947 -17.955 1.00 85.50 88 ASP A N 1
ATOM 681 C CA . ASP A 1 88 ? 11.235 12.732 -16.735 1.00 85.50 88 ASP A CA 1
ATOM 682 C C . ASP A 1 88 ? 10.494 12.208 -15.487 1.00 85.50 88 ASP A C 1
ATOM 684 O O . ASP A 1 88 ? 10.216 12.960 -14.554 1.00 85.50 88 ASP A O 1
ATOM 688 N N . TYR A 1 89 ? 10.185 10.904 -15.448 1.00 91.56 89 TYR A N 1
ATOM 689 C CA . TYR A 1 89 ? 9.536 10.269 -14.303 1.00 91.56 89 TYR A CA 1
ATOM 690 C C . TYR A 1 89 ? 10.347 10.474 -13.017 1.00 91.56 89 TYR A C 1
ATOM 692 O O . TYR A 1 89 ? 11.503 10.050 -12.931 1.00 91.56 89 TYR A O 1
ATOM 700 N N . ASP A 1 90 ? 9.722 11.068 -12.001 1.00 92.75 90 ASP A N 1
ATOM 701 C CA . ASP A 1 90 ? 10.315 11.266 -10.681 1.00 92.75 90 ASP A CA 1
ATOM 702 C C . ASP A 1 90 ? 9.785 10.218 -9.682 1.00 92.75 90 ASP A C 1
ATOM 704 O O . ASP A 1 90 ? 8.622 10.296 -9.275 1.00 92.75 90 ASP A O 1
ATOM 708 N N . PRO A 1 91 ? 10.611 9.244 -9.242 1.00 91.94 91 PRO A N 1
ATOM 709 C CA . PRO A 1 91 ? 10.194 8.242 -8.262 1.00 91.94 91 PRO A CA 1
ATOM 710 C C . PRO A 1 91 ? 10.013 8.801 -6.840 1.00 91.94 91 PRO A C 1
ATOM 712 O O . PRO A 1 91 ? 9.585 8.059 -5.957 1.00 91.94 91 PRO A O 1
ATOM 715 N N . PHE A 1 92 ? 10.367 10.068 -6.602 1.00 92.06 92 PHE A N 1
ATOM 716 C CA . PHE A 1 92 ? 10.261 10.741 -5.307 1.00 92.06 92 PHE A CA 1
ATOM 717 C C . PHE A 1 92 ? 9.073 11.711 -5.224 1.00 92.06 92 PHE A C 1
ATOM 719 O O . PHE A 1 92 ? 8.850 12.320 -4.176 1.00 92.06 92 PHE A O 1
ATOM 726 N N . ALA A 1 93 ? 8.305 11.868 -6.306 1.00 90.62 93 ALA A N 1
ATOM 727 C CA . ALA A 1 93 ? 7.190 12.803 -6.354 1.00 90.62 93 ALA A CA 1
ATOM 728 C C . ALA A 1 93 ? 6.148 12.495 -5.261 1.00 90.62 93 ALA A C 1
ATOM 730 O O . ALA A 1 93 ? 5.610 11.392 -5.189 1.00 90.62 93 ALA A O 1
ATOM 731 N N . GLY A 1 94 ? 5.853 13.491 -4.418 1.00 86.75 94 GLY A N 1
ATOM 732 C CA . GLY A 1 94 ? 4.862 13.383 -3.338 1.00 86.75 94 GLY A CA 1
ATOM 733 C C . GLY A 1 94 ? 5.346 12.679 -2.065 1.00 86.75 94 GLY A C 1
ATOM 734 O O . GLY A 1 94 ? 4.547 12.483 -1.155 1.00 86.75 94 GLY A O 1
ATOM 735 N N . MET A 1 95 ? 6.627 12.314 -1.980 1.00 88.00 95 MET A N 1
ATOM 736 C CA . MET A 1 95 ? 7.205 11.641 -0.816 1.00 88.00 95 MET A CA 1
ATOM 737 C C . MET A 1 95 ? 7.755 12.635 0.221 1.00 88.00 95 MET A C 1
ATOM 739 O O . MET A 1 95 ? 8.207 13.728 -0.131 1.00 88.00 95 MET A O 1
ATOM 743 N N . ALA A 1 96 ? 7.746 12.253 1.503 1.00 86.94 96 ALA A N 1
ATOM 744 C CA . ALA A 1 96 ? 8.356 13.038 2.574 1.00 86.94 96 ALA A CA 1
ATOM 745 C C . ALA A 1 96 ? 9.886 13.128 2.413 1.00 86.94 96 ALA A C 1
ATOM 747 O O . ALA A 1 96 ? 10.535 12.221 1.889 1.00 86.94 96 ALA A O 1
ATOM 748 N N . THR A 1 97 ? 10.486 14.229 2.876 1.00 87.94 97 THR A N 1
ATOM 749 C CA . THR A 1 97 ? 11.926 14.492 2.672 1.00 87.94 97 THR A CA 1
ATOM 750 C C . THR A 1 97 ? 12.795 13.453 3.381 1.00 87.94 97 THR A C 1
ATOM 752 O O . THR A 1 97 ? 13.844 13.054 2.871 1.00 87.94 97 THR A O 1
ATOM 755 N N . GLU A 1 98 ? 12.341 12.997 4.542 1.00 85.81 98 GLU A N 1
ATOM 756 C CA . GLU A 1 98 ? 12.996 12.001 5.379 1.00 85.81 98 GLU A CA 1
ATOM 757 C C . GLU A 1 98 ? 13.052 10.639 4.671 1.00 85.81 98 GLU A C 1
ATOM 759 O O . GLU A 1 98 ? 14.123 10.032 4.594 1.00 85.81 98 GLU A O 1
ATOM 764 N N . ASP A 1 99 ? 11.942 10.215 4.058 1.00 87.12 99 ASP A N 1
ATOM 765 C CA . ASP A 1 99 ? 11.867 8.966 3.291 1.00 87.12 99 ASP A CA 1
ATOM 766 C C . ASP A 1 99 ? 12.757 9.033 2.039 1.00 87.12 99 ASP A C 1
ATOM 768 O O . ASP A 1 99 ? 13.498 8.095 1.735 1.00 87.12 99 ASP A O 1
ATOM 772 N N . ILE A 1 100 ? 12.774 10.176 1.339 1.00 90.94 100 ILE A N 1
ATOM 773 C CA . ILE A 1 100 ? 13.649 10.386 0.173 1.00 90.94 100 ILE A CA 1
ATOM 774 C C . ILE A 1 100 ? 15.123 10.214 0.560 1.00 90.94 100 ILE A C 1
ATOM 776 O O . ILE A 1 100 ? 15.896 9.606 -0.190 1.00 90.94 100 ILE A O 1
ATOM 780 N N . ALA A 1 101 ? 15.536 10.765 1.704 1.00 90.25 101 ALA A N 1
ATOM 781 C CA . ALA A 1 101 ? 16.913 10.667 2.172 1.00 90.25 101 ALA A CA 1
ATOM 782 C C . ALA A 1 101 ? 17.317 9.210 2.447 1.00 90.25 101 ALA A C 1
ATOM 784 O O . ALA A 1 101 ? 18.397 8.786 2.020 1.00 90.25 101 ALA A O 1
ATOM 785 N N . GLU A 1 102 ? 16.445 8.429 3.090 1.00 89.38 102 GLU A N 1
ATOM 786 C CA . GLU A 1 102 ? 16.723 7.021 3.375 1.00 89.38 102 GLU A CA 1
ATOM 787 C C . GLU A 1 102 ? 16.726 6.172 2.093 1.00 89.38 102 GLU A C 1
ATOM 789 O O . GLU A 1 102 ? 17.663 5.404 1.873 1.00 89.38 102 GLU A O 1
ATOM 794 N N . LEU A 1 103 ? 15.779 6.375 1.169 1.00 90.94 103 LEU A N 1
ATOM 795 C CA . LEU A 1 103 ? 15.760 5.661 -0.116 1.00 90.94 103 LEU A CA 1
ATOM 796 C C . LEU A 1 103 ? 17.005 5.934 -0.968 1.00 90.94 103 LEU A C 1
ATOM 798 O O . LEU A 1 103 ? 17.525 5.018 -1.614 1.00 90.94 103 LEU A O 1
ATOM 802 N N . LYS A 1 104 ? 17.503 7.178 -0.967 1.00 91.75 104 LYS A N 1
ATOM 803 C CA . LYS A 1 104 ? 18.768 7.536 -1.630 1.00 91.75 104 LYS A CA 1
ATOM 804 C C . LYS A 1 104 ? 19.953 6.836 -0.977 1.00 91.75 104 LYS A C 1
ATOM 806 O O . LYS A 1 104 ? 20.792 6.284 -1.684 1.00 91.75 104 LYS A O 1
ATOM 811 N N . LYS A 1 105 ? 20.002 6.810 0.357 1.00 92.06 105 LYS A N 1
ATOM 812 C CA . LYS A 1 105 ? 21.042 6.111 1.125 1.00 92.06 105 LYS A CA 1
ATOM 813 C C . LYS A 1 105 ? 21.038 4.599 0.873 1.00 92.06 105 LYS A C 1
ATOM 815 O O . LYS A 1 105 ? 22.109 4.006 0.773 1.00 92.06 105 LYS A O 1
ATOM 820 N N . LEU A 1 106 ? 19.861 3.994 0.730 1.00 91.69 106 LEU A N 1
ATOM 821 C CA . LEU A 1 106 ? 19.689 2.576 0.401 1.00 91.69 106 LEU A CA 1
ATOM 822 C C . LEU A 1 106 ? 19.937 2.257 -1.082 1.00 91.69 106 LEU A C 1
ATOM 824 O O . LEU A 1 106 ? 20.051 1.088 -1.444 1.00 91.69 106 LEU A O 1
ATOM 828 N N . GLY A 1 107 ? 20.021 3.270 -1.950 1.00 92.62 107 GLY A N 1
ATOM 829 C CA . GLY A 1 107 ? 20.242 3.079 -3.383 1.00 92.62 107 GLY A CA 1
ATOM 830 C C . GLY A 1 107 ? 19.074 2.402 -4.107 1.00 92.62 107 GLY A C 1
ATOM 831 O O . GLY A 1 107 ? 19.293 1.780 -5.144 1.00 92.62 107 GLY A O 1
ATOM 832 N N . ILE A 1 108 ? 17.843 2.523 -3.587 1.00 92.50 108 ILE A N 1
ATOM 833 C CA . ILE A 1 108 ? 16.637 1.889 -4.164 1.00 92.50 108 ILE A CA 1
ATOM 834 C C . ILE A 1 108 ? 16.371 2.362 -5.597 1.00 92.50 108 ILE A C 1
ATOM 836 O O . ILE A 1 108 ? 15.891 1.599 -6.435 1.00 92.50 108 ILE A O 1
ATOM 840 N N . TYR A 1 109 ? 16.707 3.620 -5.877 1.00 95.00 109 TYR A N 1
ATOM 841 C CA . TYR A 1 109 ? 16.643 4.222 -7.201 1.00 95.00 109 TYR A CA 1
ATOM 842 C C . TYR A 1 109 ? 18.052 4.669 -7.606 1.00 95.00 109 TYR A C 1
ATOM 844 O O . TYR A 1 109 ? 18.437 5.800 -7.298 1.00 95.00 109 TYR A O 1
ATOM 852 N N . PRO A 1 110 ? 18.837 3.804 -8.275 1.00 94.38 110 PRO A N 1
ATOM 853 C CA . PRO A 1 110 ? 20.213 4.112 -8.648 1.00 94.38 110 PRO A CA 1
ATOM 854 C C . PRO A 1 110 ? 20.325 5.414 -9.455 1.00 94.38 110 PRO A C 1
ATOM 856 O O . PRO A 1 110 ? 19.437 5.743 -10.246 1.00 94.38 110 PRO A O 1
ATOM 859 N N . GLU A 1 111 ? 21.432 6.141 -9.278 1.00 92.00 111 GLU A N 1
ATOM 860 C CA . GLU A 1 111 ? 21.743 7.344 -10.073 1.00 92.00 111 GLU A CA 1
ATOM 861 C C . GLU A 1 111 ? 22.207 7.003 -11.495 1.00 92.00 111 GLU A C 1
ATOM 863 O O . GLU A 1 111 ? 22.087 7.819 -12.406 1.00 92.00 111 GLU A O 1
ATOM 868 N N . LYS A 1 112 ? 22.763 5.801 -11.685 1.00 94.19 112 LYS A N 1
ATOM 869 C CA . LYS A 1 112 ? 23.256 5.315 -12.975 1.00 94.19 112 LYS A CA 1
ATOM 870 C C . LYS A 1 112 ? 22.434 4.106 -13.427 1.00 94.19 112 LYS A C 1
ATOM 872 O O . LYS A 1 112 ? 22.187 3.230 -12.595 1.00 94.19 112 LYS A O 1
ATOM 877 N N . PRO A 1 113 ? 22.066 4.020 -14.718 1.00 96.19 113 PRO A N 1
ATOM 878 C CA . PRO A 1 113 ? 21.405 2.844 -15.270 1.00 96.19 113 PRO A CA 1
ATOM 879 C C . PRO A 1 113 ? 22.208 1.563 -15.030 1.00 96.19 113 PRO A C 1
ATOM 881 O O . PRO A 1 113 ? 23.421 1.539 -15.252 1.00 96.19 113 PRO A O 1
ATOM 884 N N . ILE A 1 114 ? 21.531 0.493 -14.607 1.00 95.56 114 ILE A N 1
ATOM 885 C CA . ILE A 1 114 ? 22.154 -0.828 -14.388 1.00 95.56 114 ILE A CA 1
ATOM 886 C C . ILE A 1 114 ? 22.072 -1.758 -15.611 1.00 95.56 114 ILE A C 1
ATOM 888 O O . ILE A 1 114 ? 22.600 -2.872 -15.589 1.00 95.56 114 ILE A O 1
ATOM 892 N N . LEU A 1 115 ? 21.398 -1.304 -16.667 1.00 95.12 115 LEU A N 1
ATOM 893 C CA . LEU A 1 115 ? 21.351 -1.915 -17.992 1.00 95.12 115 LEU A CA 1
ATOM 894 C C . LEU A 1 115 ? 21.445 -0.825 -19.065 1.00 95.12 115 LEU A C 1
ATOM 896 O O . LEU A 1 115 ? 21.132 0.340 -18.803 1.00 95.12 115 LEU A O 1
ATOM 900 N N . GLY A 1 116 ? 21.897 -1.199 -20.261 1.00 95.88 116 GLY A N 1
ATOM 901 C CA . GLY A 1 116 ? 22.022 -0.281 -21.388 1.00 95.88 116 GLY A CA 1
ATOM 902 C C . GLY A 1 116 ? 20.669 0.185 -21.933 1.00 95.88 116 GLY A C 1
ATOM 903 O O . GLY A 1 116 ? 19.645 -0.475 -21.764 1.00 95.88 116 GLY A O 1
ATOM 904 N N . GLU A 1 117 ? 20.667 1.311 -22.648 1.00 94.44 117 GLU A N 1
ATOM 905 C CA . GLU A 1 117 ? 19.446 1.890 -23.230 1.00 94.44 117 GLU A CA 1
ATOM 906 C C . GLU A 1 117 ? 18.740 0.926 -24.201 1.00 94.44 117 GLU A C 1
ATOM 908 O O . GLU A 1 117 ? 17.521 0.778 -24.158 1.00 94.44 117 GLU A O 1
ATOM 913 N N . GLU A 1 118 ? 19.496 0.221 -25.047 1.00 95.50 118 GLU A N 1
ATOM 914 C CA . GLU A 1 118 ? 18.931 -0.763 -25.980 1.00 95.50 118 GLU A CA 1
ATOM 915 C C . GLU A 1 118 ? 18.378 -2.002 -25.264 1.00 95.50 118 GLU A C 1
ATOM 917 O O . GLU A 1 118 ? 17.342 -2.535 -25.659 1.00 95.50 118 GLU A O 1
ATOM 922 N N . GLU A 1 119 ? 19.010 -2.438 -24.171 1.00 96.50 119 GLU A N 1
ATOM 923 C CA . GLU A 1 119 ? 18.476 -3.521 -23.338 1.00 96.50 119 GLU A CA 1
ATOM 924 C C . GLU A 1 119 ? 17.145 -3.097 -22.705 1.00 96.50 119 GLU A C 1
ATOM 926 O O . GLU A 1 119 ? 16.162 -3.837 -22.762 1.00 96.50 119 GLU A O 1
ATOM 931 N N . TRP A 1 120 ? 17.070 -1.870 -22.185 1.00 96.69 120 TRP A N 1
ATOM 932 C CA . TRP A 1 120 ? 15.824 -1.319 -21.661 1.00 96.69 120 TRP A CA 1
ATOM 933 C C . TRP A 1 120 ? 14.723 -1.254 -22.722 1.00 96.69 120 TRP A C 1
ATOM 935 O O . TRP A 1 120 ? 13.610 -1.718 -22.476 1.00 96.69 120 TRP A O 1
ATOM 945 N N . LYS A 1 121 ? 15.028 -0.762 -23.929 1.00 96.19 121 LYS A N 1
ATOM 946 C CA . LYS A 1 121 ? 14.070 -0.743 -25.049 1.00 96.19 121 LYS A CA 1
ATOM 947 C C . LYS A 1 121 ? 13.577 -2.142 -25.411 1.00 96.19 121 LYS A C 1
ATOM 949 O O . LYS A 1 121 ? 12.403 -2.302 -25.732 1.00 96.19 121 LYS A O 1
ATOM 954 N N . ASN A 1 122 ? 14.441 -3.154 -25.357 1.00 97.00 122 ASN A N 1
ATOM 955 C CA . ASN A 1 122 ? 14.056 -4.542 -25.616 1.00 97.00 122 ASN A CA 1
ATOM 956 C C . ASN A 1 122 ? 13.107 -5.080 -24.535 1.00 97.00 122 ASN A C 1
ATOM 958 O O . ASN A 1 122 ? 12.097 -5.698 -24.871 1.00 97.00 122 ASN A O 1
ATOM 962 N N . LEU A 1 123 ? 13.381 -4.793 -23.257 1.00 97.38 123 LEU A N 1
ATOM 963 C CA . LEU A 1 123 ? 1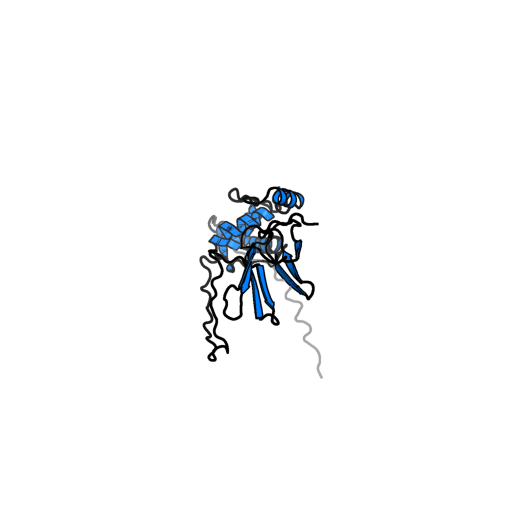2.499 -5.140 -22.136 1.00 97.38 123 LEU A CA 1
ATOM 964 C C . LEU A 1 123 ? 11.129 -4.462 -22.272 1.00 97.38 123 LEU A C 1
ATOM 966 O O . LEU A 1 123 ? 10.103 -5.131 -22.176 1.00 97.38 123 LEU A O 1
ATOM 970 N N . VAL A 1 124 ? 11.099 -3.157 -22.558 1.00 97.00 124 VAL A N 1
ATOM 971 C CA . VAL A 1 124 ? 9.853 -2.411 -22.809 1.00 97.00 124 VAL A CA 1
ATOM 972 C C . VAL A 1 124 ? 9.079 -3.033 -23.970 1.00 97.00 124 VAL A C 1
ATOM 974 O O . VAL A 1 124 ? 7.892 -3.323 -23.833 1.00 97.00 124 VAL A O 1
ATOM 977 N N . ARG A 1 125 ? 9.762 -3.335 -25.083 1.00 96.81 125 ARG A N 1
ATOM 978 C CA . ARG A 1 125 ? 9.148 -3.946 -26.267 1.00 96.81 125 ARG A CA 1
ATOM 979 C C . ARG A 1 125 ? 8.507 -5.298 -25.955 1.00 96.81 125 ARG A C 1
ATOM 981 O O . ARG A 1 125 ? 7.449 -5.586 -26.506 1.00 96.81 125 ARG A O 1
ATOM 988 N N . PHE A 1 126 ? 9.107 -6.113 -25.087 1.00 97.56 126 PHE A N 1
ATOM 989 C CA . PHE A 1 126 ? 8.511 -7.377 -24.648 1.00 97.56 126 PHE A CA 1
ATOM 990 C C . PHE A 1 126 ? 7.137 -7.154 -23.994 1.00 97.56 126 PHE A C 1
ATOM 992 O O . PHE A 1 126 ? 6.144 -7.709 -24.468 1.00 97.56 126 PHE A O 1
ATOM 999 N N . TYR A 1 127 ? 7.045 -6.281 -22.987 1.00 97.81 127 TYR A N 1
ATOM 1000 C CA . TYR A 1 127 ? 5.763 -5.980 -22.340 1.00 97.81 127 TYR A CA 1
ATOM 1001 C C . TYR A 1 127 ? 4.774 -5.300 -23.294 1.00 97.81 127 TYR A C 1
ATOM 1003 O O . TYR A 1 127 ? 3.612 -5.686 -23.339 1.00 97.81 127 TYR A O 1
ATOM 1011 N N . GLU A 1 128 ? 5.214 -4.355 -24.127 1.00 96.19 128 GLU A N 1
ATOM 1012 C CA . GLU A 1 128 ? 4.343 -3.676 -25.095 1.00 96.19 128 GLU A CA 1
ATOM 1013 C C . GLU A 1 128 ? 3.745 -4.609 -26.153 1.00 96.19 128 GLU A C 1
ATOM 1015 O O . GLU A 1 128 ? 2.644 -4.351 -26.645 1.00 96.19 128 GLU A O 1
ATOM 1020 N N . ASN A 1 129 ? 4.461 -5.664 -26.550 1.00 95.88 129 ASN A N 1
ATOM 1021 C CA . ASN A 1 129 ? 3.982 -6.592 -27.575 1.00 95.88 129 ASN A CA 1
ATOM 1022 C C . ASN A 1 129 ? 3.037 -7.650 -27.007 1.00 95.88 129 ASN A C 1
ATOM 1024 O O . ASN A 1 129 ? 2.074 -8.008 -27.682 1.00 95.88 129 ASN A O 1
ATOM 1028 N N . PHE A 1 130 ? 3.286 -8.125 -25.784 1.00 96.50 130 PHE A N 1
ATOM 1029 C CA . PHE A 1 130 ? 2.491 -9.195 -25.179 1.00 96.50 130 PHE A CA 1
ATOM 1030 C C . PHE A 1 130 ? 1.384 -8.707 -24.239 1.00 96.50 130 PHE A C 1
ATOM 1032 O O . PHE A 1 130 ? 0.465 -9.475 -23.957 1.00 96.50 130 PHE A O 1
ATOM 1039 N N . ALA A 1 131 ? 1.414 -7.449 -23.788 1.00 97.75 131 ALA A N 1
ATOM 1040 C CA . ALA A 1 131 ? 0.316 -6.879 -23.017 1.00 97.75 131 ALA A CA 1
ATOM 1041 C C . ALA A 1 131 ? -0.928 -6.656 -23.899 1.00 97.75 131 ALA A C 1
ATOM 1043 O O . ALA A 1 131 ? -0.829 -6.058 -24.983 1.00 97.75 131 ALA A O 1
ATOM 1044 N N . PRO A 1 132 ? -2.120 -7.084 -23.448 1.00 96.94 132 PRO A N 1
ATOM 1045 C CA . PRO A 1 132 ? -3.352 -6.897 -24.193 1.00 96.94 132 PRO A CA 1
ATOM 1046 C C . PRO A 1 132 ? -3.757 -5.419 -24.241 1.00 96.94 132 PRO A C 1
ATOM 1048 O O . PRO A 1 132 ? -3.436 -4.624 -23.361 1.00 96.94 132 PRO A O 1
ATOM 1051 N N . GLN A 1 133 ? -4.524 -5.035 -25.265 1.00 97.12 133 GLN A N 1
ATOM 1052 C CA . GLN A 1 133 ? -5.103 -3.687 -25.346 1.00 97.12 133 GLN A CA 1
ATOM 1053 C C . GLN A 1 133 ? -6.115 -3.433 -24.214 1.00 97.12 133 GLN A C 1
ATOM 1055 O O . GLN A 1 133 ? -6.221 -2.319 -23.710 1.00 97.12 133 GLN A O 1
ATOM 1060 N N . HIS A 1 134 ? -6.853 -4.477 -23.831 1.00 95.38 134 HIS A N 1
ATOM 1061 C CA . HIS A 1 134 ? -7.839 -4.476 -22.759 1.00 95.38 134 HIS A CA 1
ATOM 1062 C C . HIS A 1 134 ? -7.742 -5.793 -21.998 1.00 95.38 134 HIS A C 1
ATOM 1064 O O . HIS A 1 134 ? -7.583 -6.847 -22.618 1.00 95.38 134 HIS A O 1
ATOM 1070 N N . LEU A 1 135 ? -7.877 -5.738 -20.675 1.00 93.50 135 LEU A N 1
ATOM 1071 C CA . LEU A 1 135 ? -7.963 -6.949 -19.869 1.00 93.50 135 LEU A CA 1
ATOM 1072 C C . LEU A 1 135 ? -9.208 -7.763 -20.248 1.00 93.50 135 LEU A C 1
ATOM 1074 O O . LEU A 1 135 ? -10.251 -7.179 -20.570 1.00 93.50 135 LEU A O 1
ATOM 1078 N N . PRO A 1 136 ? -9.120 -9.105 -20.217 1.00 87.62 136 PRO A N 1
ATOM 1079 C CA . PRO A 1 136 ? -10.288 -9.942 -20.425 1.00 87.62 136 PRO A CA 1
ATOM 1080 C C . PRO A 1 136 ? -11.355 -9.599 -19.385 1.00 87.62 136 PRO A C 1
ATOM 1082 O O . PRO A 1 136 ? -11.052 -9.312 -18.226 1.00 87.62 136 PRO A O 1
ATOM 1085 N N . THR A 1 137 ? -12.623 -9.637 -19.794 1.00 86.00 137 THR A N 1
ATOM 1086 C CA . THR A 1 137 ? -13.733 -9.451 -18.861 1.00 86.00 137 THR A CA 1
ATOM 1087 C C . THR A 1 137 ? -13.628 -10.492 -17.754 1.00 86.00 137 THR A C 1
ATOM 1089 O O . THR A 1 137 ? -13.502 -11.688 -18.024 1.00 86.00 137 THR A O 1
ATOM 1092 N N . GLN A 1 138 ? -13.676 -10.041 -16.502 1.00 81.25 138 GLN A N 1
ATOM 1093 C CA . GLN A 1 138 ? -13.691 -10.955 -15.375 1.00 81.25 138 GLN A CA 1
ATOM 1094 C C . GLN A 1 138 ? -14.960 -11.802 -15.462 1.00 81.25 138 GLN A C 1
ATOM 1096 O O . GLN A 1 138 ? -16.074 -11.276 -15.414 1.00 81.25 138 GLN A O 1
ATOM 1101 N N . ASN A 1 139 ? -14.791 -13.118 -15.591 1.00 76.19 139 ASN A N 1
ATOM 1102 C CA . ASN A 1 139 ? -15.894 -14.058 -15.459 1.00 76.19 139 ASN A CA 1
ATOM 1103 C C . ASN A 1 139 ? -16.378 -13.993 -14.010 1.00 76.19 139 ASN A C 1
ATOM 1105 O O . ASN A 1 139 ? -15.842 -14.672 -13.134 1.00 76.19 139 ASN A O 1
ATOM 1109 N N . GLN A 1 140 ? -17.363 -13.137 -13.740 1.00 75.19 140 GLN A N 1
ATOM 1110 C CA . GLN A 1 140 ? -18.056 -13.134 -12.464 1.00 75.19 140 GLN A CA 1
ATOM 1111 C C . GLN A 1 140 ? -18.784 -14.467 -12.361 1.00 75.19 140 GLN A C 1
ATOM 1113 O O . GLN A 1 140 ? -19.817 -14.675 -13.000 1.00 75.19 140 GLN A O 1
ATOM 1118 N N . ILE A 1 141 ? -18.215 -15.396 -11.593 1.00 65.94 141 ILE A N 1
ATOM 1119 C CA . ILE A 1 141 ? -18.884 -16.644 -11.257 1.00 65.94 141 ILE A CA 1
ATOM 1120 C C . ILE A 1 141 ? -20.090 -16.257 -10.401 1.00 65.94 141 ILE A C 1
ATOM 1122 O O . ILE A 1 141 ? -20.010 -16.125 -9.186 1.00 65.94 141 ILE A O 1
ATOM 1126 N N . THR A 1 142 ? -21.231 -16.068 -11.054 1.00 62.31 142 THR A N 1
ATOM 1127 C CA . THR A 1 142 ? -22.553 -15.918 -10.440 1.00 62.31 142 THR A CA 1
ATOM 1128 C C . THR A 1 142 ? -23.071 -17.297 -10.037 1.00 62.31 142 THR A C 1
ATOM 1130 O O . THR A 1 142 ? -24.231 -17.637 -10.261 1.00 62.31 142 THR A O 1
ATOM 1133 N N . SER A 1 143 ? -22.216 -18.145 -9.452 1.00 62.16 143 SER A N 1
ATOM 1134 C CA . SER A 1 143 ? -22.698 -19.347 -8.782 1.00 62.16 143 SER A CA 1
ATOM 1135 C C . SER A 1 143 ? -23.377 -18.884 -7.500 1.00 62.16 143 SER A C 1
ATOM 1137 O O . SER A 1 143 ? -22.783 -18.861 -6.423 1.00 62.16 143 SER A O 1
ATOM 1139 N N . VAL A 1 144 ? -24.627 -18.449 -7.635 1.00 64.94 144 VAL A N 1
ATOM 1140 C CA . VAL A 1 144 ? -25.537 -18.318 -6.511 1.00 64.94 144 VAL A CA 1
ATOM 1141 C C . VAL A 1 144 ? -25.620 -19.721 -5.931 1.00 64.94 144 VAL A C 1
ATOM 1143 O O . VAL A 1 144 ? -26.153 -20.629 -6.569 1.00 64.94 144 VAL A O 1
ATOM 1146 N N . SER A 1 145 ? -24.998 -19.929 -4.769 1.00 66.19 145 SER A N 1
ATOM 1147 C CA . SER A 1 145 ? -25.219 -21.152 -4.004 1.00 66.19 145 SER A CA 1
ATOM 1148 C C . SER A 1 145 ? -26.738 -21.341 -3.903 1.00 66.19 145 SER A C 1
ATOM 1150 O O . SER A 1 145 ? -27.422 -20.400 -3.496 1.00 66.19 145 SER A O 1
ATOM 1152 N N . PRO A 1 146 ? -27.298 -22.498 -4.302 1.00 70.69 146 PRO A N 1
ATOM 1153 C CA . PRO A 1 146 ? -28.748 -22.697 -4.297 1.00 70.69 146 PRO A CA 1
ATOM 1154 C C . PRO A 1 146 ? -29.328 -22.599 -2.882 1.00 70.69 146 PRO A C 1
ATOM 1156 O O . PRO A 1 146 ? -30.519 -22.347 -2.711 1.00 70.69 146 PRO A O 1
ATOM 1159 N N . THR A 1 147 ? -28.478 -22.777 -1.870 1.00 81.62 147 THR A N 1
ATOM 1160 C CA . THR A 1 147 ? -28.831 -22.595 -0.470 1.00 81.62 147 THR A CA 1
ATOM 1161 C C . THR A 1 147 ? -28.420 -21.193 -0.021 1.00 81.62 147 THR A C 1
ATOM 1163 O O . THR A 1 147 ? -27.223 -20.879 -0.091 1.00 81.62 147 THR A O 1
ATOM 1166 N N . PRO A 1 148 ? -29.365 -20.362 0.459 1.00 80.19 148 PRO A N 1
ATOM 1167 C CA . PRO A 1 148 ? -29.027 -19.072 1.039 1.00 80.19 148 PRO A CA 1
ATOM 1168 C C . PRO A 1 148 ? -28.158 -19.269 2.291 1.00 80.19 148 PRO A C 1
ATOM 1170 O O . PRO A 1 148 ? -28.336 -20.259 3.011 1.00 80.19 148 PRO A O 1
ATOM 1173 N N . PRO A 1 149 ? -27.216 -18.351 2.569 1.00 84.25 149 PRO A N 1
ATOM 1174 C CA . PRO A 1 149 ? -26.473 -18.382 3.820 1.00 84.25 149 PRO A CA 1
ATOM 1175 C C . PRO A 1 149 ? -27.440 -18.309 5.017 1.00 84.25 149 PRO A C 1
ATOM 1177 O O . PRO A 1 149 ? -28.489 -17.670 4.919 1.00 84.25 149 PRO A O 1
ATOM 1180 N N . PRO A 1 150 ? -27.101 -18.915 6.171 1.00 90.19 150 PRO A N 1
ATOM 1181 C CA . PRO A 1 150 ? -27.929 -18.866 7.381 1.00 90.19 150 PRO A CA 1
ATOM 1182 C C . PRO A 1 150 ? -27.885 -17.493 8.083 1.00 90.19 150 PRO A C 1
ATOM 1184 O O . PRO A 1 150 ? -28.143 -17.395 9.278 1.00 90.19 150 PRO A O 1
ATOM 1187 N N . PHE A 1 151 ? -27.522 -16.436 7.358 1.00 87.31 151 PHE A N 1
ATOM 1188 C CA . PHE A 1 151 ? -27.423 -15.061 7.825 1.00 87.31 151 PHE A CA 1
ATOM 1189 C C . PHE A 1 151 ? -27.888 -14.114 6.715 1.00 87.31 151 PHE A C 1
ATOM 1191 O O . PHE A 1 151 ? -27.734 -14.410 5.530 1.00 87.31 151 PHE A O 1
ATOM 1198 N N . SER A 1 152 ? -28.433 -12.962 7.103 1.00 85.81 152 SER A N 1
ATOM 1199 C CA . SER A 1 152 ? -28.661 -11.844 6.187 1.00 85.81 152 SER A CA 1
ATOM 1200 C C . SER A 1 152 ? -27.563 -10.810 6.415 1.00 85.81 152 SER A C 1
ATOM 1202 O O . SER A 1 152 ? -27.328 -10.462 7.573 1.00 85.81 152 SER A O 1
ATOM 1204 N N . PRO A 1 153 ? -26.884 -10.311 5.366 1.00 88.38 153 PRO A N 1
ATOM 1205 C CA . PRO A 1 153 ? -25.973 -9.193 5.537 1.00 88.38 153 PRO A CA 1
ATOM 1206 C C . PRO A 1 153 ? -26.764 -7.959 5.982 1.00 88.38 153 PRO A C 1
ATOM 1208 O O . PRO A 1 153 ? -27.871 -7.711 5.497 1.00 88.38 153 PRO A O 1
ATOM 1211 N N . GLN A 1 154 ? -26.176 -7.188 6.886 1.00 86.06 154 GLN A N 1
ATOM 1212 C CA . GLN A 1 154 ? -26.633 -5.855 7.244 1.00 86.06 154 GLN A CA 1
ATOM 1213 C C . GLN A 1 154 ? -25.560 -4.867 6.794 1.00 86.06 154 GLN A C 1
ATOM 1215 O O . GLN A 1 154 ? -24.387 -5.033 7.123 1.00 86.06 154 GLN A O 1
ATOM 1220 N N . LEU A 1 155 ? -25.961 -3.868 6.011 1.00 87.62 155 LEU A N 1
ATOM 1221 C CA . LEU A 1 155 ? -25.081 -2.767 5.639 1.00 87.62 155 LEU A CA 1
ATOM 1222 C C . LEU A 1 155 ? -25.112 -1.730 6.758 1.00 87.62 155 LEU A C 1
ATOM 1224 O O . LEU A 1 155 ? -26.190 -1.346 7.209 1.00 87.62 155 LEU A O 1
ATOM 1228 N N . ILE A 1 156 ? -23.930 -1.317 7.202 1.00 85.00 156 ILE A N 1
ATOM 1229 C CA . ILE A 1 156 ? -23.749 -0.308 8.241 1.00 85.00 156 ILE A CA 1
ATOM 1230 C C . ILE A 1 156 ? -22.938 0.823 7.619 1.00 85.00 156 ILE A C 1
ATOM 1232 O O . ILE A 1 156 ? -21.868 0.583 7.058 1.00 85.00 156 ILE A O 1
ATOM 1236 N N . GLU A 1 157 ? -23.462 2.040 7.713 1.00 85.19 157 GLU A N 1
ATOM 1237 C CA . GLU A 1 157 ? -22.756 3.261 7.334 1.00 85.19 157 GLU A CA 1
ATOM 1238 C C . GLU A 1 157 ? -22.175 3.888 8.601 1.00 85.19 157 GLU A C 1
ATOM 1240 O O . GLU A 1 157 ? -22.884 4.085 9.589 1.00 85.19 157 GLU A O 1
ATOM 1245 N N . ILE A 1 158 ? -20.869 4.150 8.599 1.00 82.81 158 ILE A N 1
ATOM 1246 C CA . ILE A 1 158 ? -20.145 4.648 9.769 1.00 82.81 158 ILE A CA 1
ATOM 1247 C C . ILE A 1 158 ? -19.430 5.932 9.378 1.00 82.81 158 ILE A C 1
ATOM 1249 O O . ILE A 1 158 ? -18.552 5.925 8.520 1.00 82.81 158 ILE A O 1
ATOM 1253 N N . GLY A 1 159 ? -19.796 7.026 10.049 1.00 74.81 159 GLY A N 1
ATOM 1254 C CA . GLY A 1 159 ? -19.238 8.347 9.778 1.00 74.81 159 GLY A CA 1
ATOM 1255 C C . GLY A 1 159 ? -19.608 8.899 8.397 1.00 74.81 159 GLY A C 1
ATOM 1256 O O . GLY A 1 159 ? -20.406 8.325 7.665 1.00 74.81 159 GLY A O 1
ATOM 1257 N N . ASP A 1 160 ? -18.997 10.034 8.058 1.00 76.12 160 ASP A N 1
ATOM 1258 C CA . ASP A 1 160 ? -19.283 10.783 6.824 1.00 76.12 160 ASP A CA 1
ATOM 1259 C C . ASP A 1 160 ? -18.138 10.675 5.791 1.00 76.12 160 ASP A C 1
ATOM 1261 O O . ASP A 1 160 ? -18.058 11.457 4.841 1.00 76.12 160 ASP A O 1
ATOM 1265 N N . GLN A 1 161 ? -17.188 9.755 6.001 1.00 71.94 161 GLN A N 1
ATOM 1266 C CA . GLN A 1 161 ? -16.013 9.593 5.139 1.00 71.94 161 GLN A CA 1
ATOM 1267 C C . GLN A 1 161 ? -16.409 8.942 3.808 1.00 71.94 161 GLN A C 1
ATOM 1269 O O . GLN A 1 161 ? -17.076 7.912 3.771 1.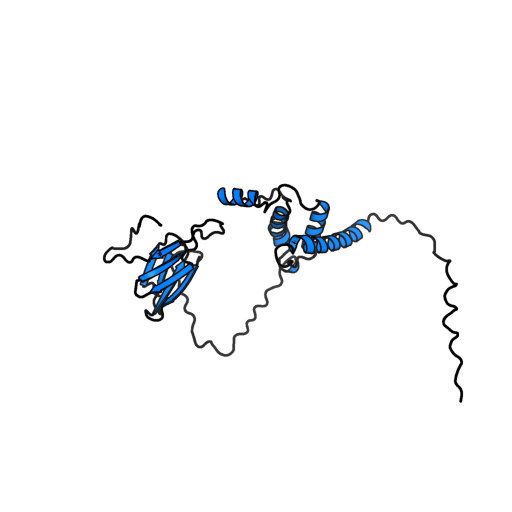00 71.94 161 GLN A O 1
ATOM 1274 N N . GLN A 1 162 ? -15.947 9.519 2.694 1.00 76.81 162 GLN A N 1
ATOM 1275 C CA . GLN A 1 162 ? -16.234 8.995 1.353 1.00 76.81 162 GLN A CA 1
ATOM 1276 C C . GLN A 1 162 ? -15.569 7.630 1.093 1.00 76.81 162 GLN A C 1
ATOM 1278 O O . GLN A 1 162 ? -16.071 6.842 0.292 1.00 76.81 162 GLN A O 1
ATOM 1283 N N . PHE A 1 163 ? -14.440 7.356 1.754 1.00 81.62 163 PHE A N 1
ATOM 1284 C CA . PHE A 1 163 ? -13.694 6.109 1.620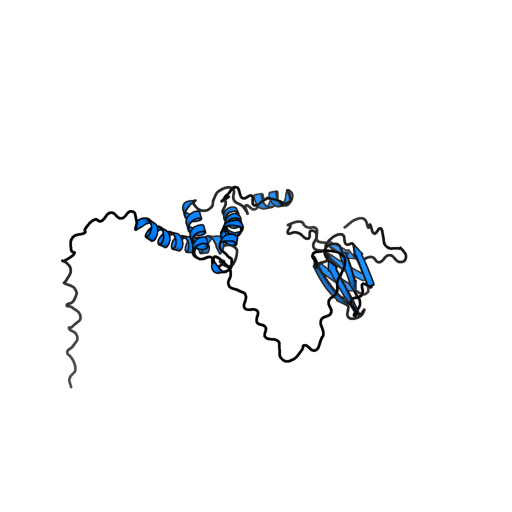 1.00 81.62 163 PHE A CA 1
ATOM 1285 C C . PHE A 1 163 ? -13.326 5.576 3.007 1.00 81.62 163 PHE A C 1
ATOM 1287 O O . PHE A 1 163 ? -12.598 6.267 3.721 1.00 81.62 163 PHE A O 1
ATOM 1294 N N . PRO A 1 164 ? -13.785 4.371 3.388 1.00 85.81 164 PRO A N 1
ATOM 1295 C CA . PRO A 1 164 ? -13.408 3.777 4.661 1.00 85.81 164 PRO A CA 1
ATOM 1296 C C . PRO A 1 164 ? -11.922 3.401 4.642 1.00 85.81 164 PRO A C 1
ATOM 1298 O O . PRO A 1 164 ? -11.448 2.726 3.726 1.00 85.81 164 PRO A O 1
ATOM 1301 N N . GLN A 1 165 ? -11.196 3.808 5.675 1.00 91.50 165 GLN A N 1
ATOM 1302 C CA . GLN A 1 165 ? -9.796 3.481 5.931 1.00 91.50 165 GLN A CA 1
ATOM 1303 C C . GLN A 1 165 ? -9.713 2.565 7.156 1.00 91.50 165 GLN A C 1
ATOM 1305 O O . GLN A 1 165 ? -9.023 2.848 8.136 1.00 91.50 165 GLN A O 1
ATOM 1310 N N . VAL A 1 166 ? -10.456 1.455 7.101 1.00 93.25 166 VAL A N 1
ATOM 1311 C CA . VAL A 1 166 ? -10.576 0.521 8.224 1.00 93.25 166 VAL A CA 1
ATOM 1312 C C . VAL A 1 166 ? -9.229 -0.137 8.516 1.00 93.25 166 VAL A C 1
ATOM 1314 O O . VAL A 1 166 ? -8.693 -0.872 7.686 1.00 93.25 166 VAL A O 1
ATOM 1317 N N . THR A 1 167 ? -8.707 0.098 9.717 1.00 94.75 167 THR A N 1
ATOM 1318 C CA . THR A 1 167 ? -7.440 -0.461 10.209 1.00 94.75 167 THR A CA 1
ATOM 1319 C C . THR A 1 167 ? -7.624 -1.482 11.326 1.00 94.75 167 THR A C 1
ATOM 1321 O O . THR A 1 167 ? -6.716 -2.270 11.577 1.00 94.75 167 THR A O 1
ATOM 1324 N N . LEU A 1 168 ? -8.794 -1.511 11.970 1.00 95.88 168 LEU A N 1
ATOM 1325 C CA . LEU A 1 168 ? -9.117 -2.448 13.045 1.00 95.88 168 LEU A CA 1
ATOM 1326 C C . LEU A 1 168 ? -10.560 -2.932 12.918 1.00 95.88 168 LEU A C 1
ATOM 1328 O O . LEU A 1 168 ? -11.478 -2.131 12.773 1.00 95.88 168 LEU A O 1
ATOM 1332 N N . LEU A 1 169 ? -10.752 -4.240 13.068 1.00 95.94 169 LEU A N 1
ATOM 1333 C CA . LEU A 1 169 ? -12.044 -4.873 13.309 1.00 95.94 169 LEU A CA 1
ATOM 1334 C C . LEU A 1 169 ? -11.871 -5.883 14.439 1.00 95.94 169 LEU A C 1
ATOM 1336 O O . LEU A 1 169 ? -11.132 -6.854 14.289 1.00 95.94 169 LEU A O 1
ATOM 1340 N N . SER A 1 170 ? -12.540 -5.662 15.568 1.00 96.06 170 SER A N 1
ATOM 1341 C CA . SER A 1 170 ? -12.441 -6.555 16.724 1.00 96.06 170 SER A CA 1
ATOM 1342 C C . SER A 1 170 ? -13.765 -6.649 17.460 1.00 96.06 170 SER A C 1
ATOM 1344 O O . SER A 1 170 ? -14.364 -5.634 17.799 1.00 96.06 170 SER A O 1
ATOM 1346 N N . TYR A 1 171 ? -14.234 -7.867 17.707 1.00 94.81 171 TYR A N 1
ATOM 1347 C CA . TYR A 1 171 ? -15.495 -8.109 18.397 1.00 94.81 171 TYR A CA 1
ATOM 1348 C C . TYR A 1 171 ? -15.235 -8.611 19.816 1.00 94.81 171 TYR A C 1
ATOM 1350 O O . TYR A 1 171 ? -14.576 -9.635 20.002 1.00 94.81 171 TYR A O 1
ATOM 1358 N N . ASP A 1 172 ? -15.786 -7.912 20.806 1.00 92.00 172 ASP A N 1
ATOM 1359 C CA . ASP A 1 172 ? -15.845 -8.362 22.192 1.00 92.00 172 ASP A CA 1
ATOM 1360 C C . ASP A 1 172 ? -17.117 -9.199 22.408 1.00 92.00 172 ASP A C 1
ATOM 1362 O O . ASP A 1 172 ? -18.219 -8.641 22.480 1.00 92.00 172 ASP A O 1
ATOM 1366 N N . PRO A 1 173 ? -17.007 -10.533 22.549 1.00 90.25 173 PRO A N 1
ATOM 1367 C CA . PRO A 1 173 ? -18.170 -11.385 22.751 1.00 90.25 173 PRO A CA 1
ATOM 1368 C C . PRO A 1 173 ? -18.805 -11.227 24.137 1.00 90.25 173 PRO A C 1
ATOM 1370 O O . PRO A 1 173 ? -19.985 -11.540 24.282 1.00 90.25 173 PRO A O 1
ATOM 1373 N N . ALA A 1 174 ? -18.060 -10.773 25.151 1.00 88.62 174 ALA A N 1
ATOM 1374 C CA . ALA A 1 174 ? -18.580 -10.626 26.507 1.00 88.62 174 ALA A CA 1
ATOM 1375 C C . ALA A 1 174 ? -19.463 -9.378 26.630 1.00 88.62 174 ALA A C 1
ATOM 1377 O O . ALA A 1 174 ? -20.522 -9.433 27.253 1.00 88.62 174 ALA A O 1
ATOM 1378 N N . ALA A 1 175 ? -19.044 -8.274 26.006 1.00 87.69 175 ALA A N 1
ATOM 1379 C CA . ALA A 1 175 ? -19.816 -7.034 25.955 1.00 87.69 175 ALA A CA 1
ATOM 1380 C C . ALA A 1 175 ? -20.779 -6.955 24.760 1.00 87.69 175 ALA A C 1
ATOM 1382 O O . ALA A 1 175 ? -21.627 -6.066 24.734 1.00 87.69 175 ALA A O 1
ATOM 1383 N N . ALA A 1 176 ? -20.656 -7.869 23.791 1.00 93.06 176 ALA A N 1
ATOM 1384 C CA . ALA A 1 176 ? -21.378 -7.840 22.523 1.00 93.06 176 ALA A CA 1
ATOM 1385 C C . ALA A 1 176 ? -21.142 -6.545 21.721 1.00 93.06 176 ALA A C 1
ATOM 1387 O O . ALA A 1 176 ? -22.074 -5.967 21.161 1.00 93.06 176 ALA A O 1
ATOM 1388 N N . VAL A 1 177 ? -19.882 -6.100 21.679 1.00 93.50 177 VAL A N 1
ATOM 1389 C CA . VAL A 1 177 ? -19.467 -4.841 21.044 1.00 93.50 177 VAL A CA 1
ATOM 1390 C C . VAL A 1 177 ? -18.506 -5.115 19.895 1.00 93.50 177 VAL A C 1
ATOM 1392 O O . VAL A 1 177 ? -17.524 -5.834 20.062 1.00 93.50 177 VAL A O 1
ATOM 1395 N N . LEU A 1 178 ? -18.754 -4.498 18.742 1.00 94.56 178 LEU A N 1
ATOM 1396 C CA . LEU A 1 178 ? -17.831 -4.468 17.612 1.00 94.56 178 LEU A CA 1
ATOM 1397 C C . LEU A 1 178 ? -17.040 -3.157 17.620 1.00 94.56 178 LEU A C 1
ATOM 1399 O O . LEU A 1 178 ? -17.609 -2.081 17.459 1.00 94.56 178 LEU A O 1
ATOM 1403 N N . PHE A 1 179 ? -15.726 -3.250 17.779 1.00 94.94 179 PHE A N 1
ATOM 1404 C CA . PHE A 1 179 ? -14.804 -2.137 17.613 1.00 94.94 179 PHE A CA 1
ATOM 1405 C C . PHE A 1 179 ? -14.336 -2.029 16.165 1.00 94.94 179 PHE A C 1
ATOM 1407 O O . PHE A 1 179 ? -13.909 -3.023 15.570 1.00 94.94 179 PHE A O 1
ATOM 1414 N N . ILE A 1 180 ? -14.387 -0.814 15.622 1.00 95.31 180 ILE A N 1
ATOM 1415 C CA . ILE A 1 180 ? -13.985 -0.500 14.250 1.00 95.31 180 ILE A CA 1
ATOM 1416 C C . ILE A 1 180 ? -13.036 0.691 14.290 1.00 95.31 180 ILE A C 1
ATOM 1418 O O . ILE A 1 180 ? -13.447 1.792 14.646 1.00 95.31 180 ILE A O 1
ATOM 1422 N N . GLY A 1 181 ? -11.768 0.469 13.959 1.00 93.94 181 GLY A N 1
ATOM 1423 C CA . GLY A 1 181 ? -10.817 1.552 13.723 1.00 93.94 181 GLY A CA 1
ATOM 1424 C C . GLY A 1 181 ? -10.895 1.979 12.267 1.00 93.94 181 GLY A C 1
ATOM 1425 O O . GLY A 1 181 ? -10.749 1.130 11.393 1.00 93.94 181 GLY A O 1
ATOM 1426 N N . ASP A 1 182 ? -11.122 3.262 12.021 1.00 93.19 182 ASP A N 1
ATOM 1427 C CA . ASP A 1 182 ? -11.189 3.884 10.702 1.00 93.19 182 ASP A CA 1
ATOM 1428 C C . ASP A 1 182 ? -10.322 5.148 10.705 1.00 93.19 182 ASP A C 1
ATOM 1430 O O . ASP A 1 182 ? -10.689 6.175 11.283 1.00 93.19 182 ASP A O 1
ATOM 1434 N N . HIS A 1 183 ? -9.128 5.044 10.118 1.00 91.75 183 HIS A N 1
ATOM 1435 C CA . HIS A 1 183 ? -8.072 6.049 10.223 1.00 91.75 183 HIS A CA 1
ATOM 1436 C C . HIS A 1 183 ? -7.859 6.505 11.682 1.00 91.75 183 HIS A C 1
ATOM 1438 O O . HIS A 1 183 ? -7.526 5.690 12.536 1.00 91.75 183 HIS A O 1
ATOM 1444 N N . LEU A 1 184 ? -8.060 7.788 11.992 1.00 90.81 184 LEU A N 1
ATOM 1445 C CA . LEU A 1 184 ? -7.905 8.366 13.333 1.00 90.81 184 LEU A CA 1
ATOM 1446 C C . LEU A 1 184 ? -9.157 8.233 14.207 1.00 90.81 184 LEU A C 1
ATOM 1448 O O . LEU A 1 184 ? -9.272 8.919 15.215 1.00 90.81 184 LEU A O 1
ATOM 1452 N N . LYS A 1 185 ? -10.115 7.380 13.841 1.00 91.62 185 LYS A N 1
ATOM 1453 C CA . LYS A 1 185 ? -11.330 7.156 14.626 1.00 91.62 185 LYS A CA 1
ATOM 1454 C C . LYS A 1 185 ? -11.424 5.719 15.086 1.00 91.62 185 LYS A C 1
ATOM 1456 O O . LYS A 1 185 ? -11.080 4.791 14.363 1.00 91.62 185 LYS A O 1
ATOM 1461 N N . LEU A 1 186 ? -11.952 5.533 16.285 1.00 92.44 186 LEU A N 1
ATOM 1462 C CA . LEU A 1 186 ? -12.368 4.244 16.813 1.00 92.44 186 LEU A CA 1
ATOM 1463 C C . LEU A 1 186 ? -13.857 4.315 17.126 1.00 92.44 186 LEU A C 1
ATOM 1465 O O . LEU A 1 186 ? -14.287 5.183 17.878 1.00 92.44 186 LEU A O 1
ATOM 1469 N N . TYR A 1 187 ? -14.635 3.386 16.596 1.00 93.00 187 TYR A N 1
ATOM 1470 C CA . TYR A 1 187 ? -16.060 3.241 16.858 1.00 93.00 187 TYR A CA 1
ATOM 1471 C C . TYR A 1 187 ? -16.312 1.978 17.676 1.00 93.00 187 TYR A C 1
ATOM 1473 O O . TYR A 1 187 ? -15.629 0.977 17.489 1.00 93.00 187 TYR A O 1
ATOM 1481 N N . ALA A 1 188 ? -17.299 2.019 18.566 1.00 93.69 188 ALA A N 1
ATOM 1482 C CA . ALA A 1 188 ? -17.856 0.853 19.243 1.00 93.69 188 ALA A CA 1
ATOM 1483 C C . ALA A 1 188 ? -19.331 0.736 18.867 1.00 93.69 188 ALA A C 1
ATOM 1485 O O . ALA A 1 188 ? -20.104 1.653 19.149 1.00 93.69 188 ALA A O 1
ATOM 1486 N N . LEU A 1 189 ? -19.702 -0.371 18.235 1.00 94.00 189 LEU A N 1
ATOM 1487 C CA . LEU A 1 189 ? -21.053 -0.653 17.767 1.00 94.00 189 LEU A CA 1
ATOM 1488 C C . LEU A 1 189 ? -21.664 -1.798 18.570 1.00 94.00 189 LEU A C 1
ATOM 1490 O O . LEU A 1 189 ? -20.947 -2.695 19.017 1.00 94.00 189 LEU A O 1
ATOM 1494 N N . ASP A 1 190 ? -22.980 -1.782 18.736 1.00 92.69 190 ASP A N 1
ATOM 1495 C CA . ASP A 1 190 ? -23.715 -2.930 19.265 1.00 92.69 190 ASP A CA 1
ATOM 1496 C C . ASP A 1 190 ? -24.011 -3.987 18.183 1.00 92.69 190 ASP A C 1
ATOM 1498 O O . ASP A 1 190 ? -23.595 -3.887 17.026 1.00 92.69 190 ASP A O 1
ATOM 1502 N N . GLN A 1 191 ? -24.753 -5.030 18.562 1.00 90.19 191 GLN A N 1
ATOM 1503 C CA . GLN A 1 191 ? -25.158 -6.115 17.662 1.00 90.19 191 GLN A CA 1
ATOM 1504 C C . GLN A 1 191 ? -26.146 -5.684 16.570 1.00 90.19 191 GLN A C 1
ATOM 1506 O O . GLN A 1 191 ? -26.362 -6.438 15.623 1.00 90.19 191 GLN A O 1
ATOM 1511 N N . GLN A 1 192 ? -26.778 -4.520 16.718 1.00 90.94 192 GLN A N 1
ATOM 1512 C CA . GLN A 1 192 ? -27.690 -3.941 15.738 1.00 90.94 192 GLN A CA 1
ATOM 1513 C C . GLN A 1 192 ? -26.954 -2.996 14.781 1.00 90.94 192 GLN A C 1
ATOM 1515 O O . GLN A 1 192 ? -27.565 -2.521 13.829 1.00 90.94 192 GLN A O 1
ATOM 1520 N N . GLY A 1 193 ? -25.654 -2.760 14.988 1.00 90.12 193 GLY A N 1
ATOM 1521 C CA . GLY A 1 193 ? -24.852 -1.845 14.184 1.00 90.12 193 GLY A CA 1
ATOM 1522 C C . GLY A 1 193 ? -24.995 -0.379 14.592 1.00 90.12 193 GLY A C 1
ATOM 1523 O O . GLY A 1 193 ? -24.507 0.490 13.873 1.00 90.12 193 GLY A O 1
ATOM 1524 N N . GLU A 1 194 ? -25.631 -0.091 15.729 1.00 91.50 194 GLU A N 1
ATOM 1525 C CA . GLU A 1 194 ? -25.747 1.271 16.243 1.00 91.50 194 GLU A CA 1
ATOM 1526 C C . GLU A 1 194 ? -24.441 1.688 16.921 1.00 91.50 194 GLU A C 1
ATOM 1528 O O . GLU A 1 194 ? -23.840 0.930 17.688 1.00 91.50 194 GLU A O 1
ATOM 1533 N N . ILE A 1 195 ? -23.994 2.917 16.658 1.00 91.50 195 ILE A N 1
ATOM 1534 C CA . ILE A 1 195 ? -22.771 3.460 17.253 1.00 91.50 195 ILE A CA 1
ATOM 1535 C C . ILE A 1 195 ? -23.050 3.802 18.720 1.00 91.50 195 ILE A C 1
ATOM 1537 O O . ILE A 1 195 ? -23.678 4.811 19.036 1.00 91.50 195 ILE A O 1
ATOM 1541 N N . LEU A 1 196 ? -22.519 2.987 19.630 1.00 90.44 196 LEU A N 1
ATOM 1542 C CA . LEU A 1 196 ? -22.578 3.230 21.069 1.00 90.44 196 LEU A CA 1
ATOM 1543 C C . LEU A 1 196 ? -21.657 4.380 21.476 1.00 90.44 196 LEU A C 1
ATOM 1545 O O . LEU A 1 196 ? -22.022 5.218 22.301 1.00 90.44 196 LEU A O 1
ATOM 1549 N N . ARG A 1 197 ? -20.428 4.381 20.943 1.00 89.06 197 ARG A N 1
ATOM 1550 C CA . ARG A 1 197 ? -19.373 5.356 21.255 1.00 89.06 197 ARG A CA 1
ATOM 1551 C C . ARG A 1 197 ? -18.408 5.519 20.088 1.00 89.06 197 ARG A C 1
ATOM 1553 O O . ARG A 1 197 ? -18.260 4.618 19.266 1.00 89.06 197 ARG A O 1
ATOM 1560 N N . ASN A 1 198 ? -17.722 6.657 20.064 1.00 89.81 198 ASN A N 1
ATOM 1561 C CA . ASN A 1 198 ? -16.580 6.892 19.193 1.00 89.81 198 ASN A CA 1
ATOM 1562 C C . ASN A 1 198 ? -15.484 7.676 19.927 1.00 89.81 198 ASN A C 1
ATOM 1564 O O . ASN A 1 198 ? -15.773 8.400 20.883 1.00 89.81 198 ASN A O 1
ATOM 1568 N N . TRP A 1 199 ? -14.246 7.508 19.475 1.00 88.94 199 TRP A N 1
ATOM 1569 C CA . TRP A 1 199 ? -13.058 8.189 19.978 1.00 88.94 199 TRP A CA 1
ATOM 1570 C C . TRP A 1 199 ? -12.190 8.629 18.806 1.00 88.94 199 TRP A C 1
ATOM 1572 O O . TRP A 1 199 ? -12.071 7.900 17.823 1.00 88.94 199 TRP A O 1
ATOM 1582 N N . GLU A 1 200 ? -11.546 9.782 18.940 1.00 88.06 200 GLU A N 1
ATOM 1583 C CA . GLU A 1 200 ? -10.434 10.165 18.071 1.00 88.06 200 GLU A CA 1
ATOM 1584 C C . GLU A 1 200 ? -9.143 9.555 18.643 1.00 88.06 200 GLU A C 1
ATOM 1586 O O . GLU A 1 200 ? -8.903 9.586 19.854 1.00 88.06 200 GLU A O 1
ATOM 1591 N N . THR A 1 201 ? -8.317 8.978 17.781 1.00 86.06 201 THR A N 1
ATOM 1592 C CA . THR A 1 201 ? -7.023 8.384 18.109 1.00 86.06 201 THR A CA 1
ATOM 1593 C C . THR A 1 201 ? -5.906 9.225 17.501 1.00 86.06 201 THR A C 1
ATOM 1595 O O . THR A 1 201 ? -6.079 9.899 16.492 1.00 86.06 201 THR A O 1
ATOM 1598 N N . LEU A 1 202 ? -4.721 9.194 18.114 1.00 81.62 202 LEU A N 1
ATOM 1599 C CA . LEU A 1 202 ? -3.551 9.919 17.596 1.00 81.62 202 LEU A CA 1
ATOM 1600 C C . LEU A 1 202 ? -2.918 9.233 16.380 1.00 81.62 202 LEU A C 1
ATOM 1602 O O . LEU A 1 202 ? -2.125 9.830 15.661 1.00 81.62 202 LEU A O 1
ATOM 1606 N N . SER A 1 203 ? -3.242 7.960 16.185 1.00 89.31 203 SER A N 1
ATOM 1607 C CA . SER A 1 203 ? -2.723 7.112 15.126 1.00 89.31 203 SER A CA 1
ATOM 1608 C C . SER A 1 203 ? -3.736 5.996 14.838 1.00 89.31 203 SER A C 1
ATOM 1610 O O . SER A 1 203 ? -4.472 5.605 15.760 1.00 89.31 203 SER A O 1
ATOM 1612 N N . PRO A 1 204 ? -3.806 5.469 13.601 1.00 93.69 204 PRO A N 1
ATOM 1613 C CA . PRO A 1 204 ? -4.739 4.406 13.273 1.00 93.69 204 PRO A CA 1
ATOM 1614 C C . PRO A 1 204 ? -4.487 3.147 14.085 1.00 93.69 204 PRO A C 1
ATOM 1616 O O . PRO A 1 204 ? -3.373 2.622 14.142 1.00 93.69 204 PRO A O 1
ATOM 1619 N N . SER A 1 205 ? -5.542 2.668 14.738 1.00 94.81 205 SER A N 1
ATOM 1620 C CA . SER A 1 205 ? -5.476 1.459 15.559 1.00 94.81 205 SER A CA 1
ATOM 1621 C C . SER A 1 205 ? -5.452 0.232 14.657 1.00 94.81 205 SER A C 1
ATOM 1623 O O . SER A 1 205 ? -6.263 0.133 13.744 1.00 94.81 205 SER A O 1
ATOM 1625 N N . SER A 1 206 ? -4.547 -0.699 14.924 1.00 95.56 206 SER A N 1
ATOM 1626 C CA . SER A 1 206 ? -4.410 -1.977 14.212 1.00 95.56 206 SER A CA 1
ATOM 1627 C C . SER A 1 206 ? -4.781 -3.182 15.061 1.00 95.56 206 SER A C 1
ATOM 1629 O O . SER A 1 206 ? -5.170 -4.211 14.518 1.00 95.56 206 SER A O 1
ATOM 1631 N N . ASP A 1 207 ? -4.693 -3.053 16.386 1.00 96.12 207 ASP A N 1
ATOM 1632 C CA . ASP A 1 207 ? -5.110 -4.094 17.318 1.00 96.12 207 ASP A CA 1
ATOM 1633 C C . ASP A 1 207 ? -5.680 -3.485 18.605 1.00 96.12 207 ASP A C 1
ATOM 1635 O O . ASP A 1 207 ? -5.423 -2.323 18.941 1.00 96.12 207 ASP A O 1
ATOM 1639 N N . ILE A 1 208 ? -6.463 -4.283 19.324 1.00 94.12 208 ILE A N 1
ATOM 1640 C CA . ILE A 1 208 ? -7.084 -3.922 20.595 1.00 94.12 208 ILE A CA 1
ATOM 1641 C C . ILE A 1 208 ? -7.010 -5.096 21.570 1.00 94.12 208 ILE A C 1
ATOM 1643 O O . ILE A 1 208 ? -7.454 -6.209 21.293 1.00 94.12 208 ILE A O 1
ATOM 1647 N N . ALA A 1 209 ? -6.488 -4.831 22.763 1.00 93.06 209 ALA A N 1
ATOM 1648 C CA . ALA A 1 209 ? -6.457 -5.782 23.859 1.00 93.06 209 ALA A CA 1
ATOM 1649 C C . ALA A 1 209 ? -7.437 -5.347 24.950 1.00 93.06 209 ALA A C 1
ATOM 1651 O O . ALA A 1 209 ? -7.249 -4.322 25.603 1.00 93.06 209 ALA A O 1
ATOM 1652 N N . ILE A 1 210 ? -8.463 -6.164 25.180 1.00 88.00 210 ILE A N 1
ATOM 1653 C CA . ILE A 1 210 ? -9.444 -5.965 26.250 1.00 88.00 210 ILE A CA 1
ATOM 1654 C C . ILE A 1 210 ? -9.046 -6.862 27.425 1.00 88.00 210 ILE A C 1
ATOM 1656 O O . ILE A 1 210 ? -8.933 -8.083 27.276 1.00 88.00 210 ILE A O 1
ATOM 1660 N N . LYS A 1 211 ? -8.765 -6.255 28.580 1.00 87.44 211 LYS A N 1
ATOM 1661 C CA . LYS A 1 211 ? -8.340 -6.926 29.818 1.00 87.44 211 LYS A CA 1
ATOM 1662 C C . LYS A 1 211 ? -9.100 -6.354 31.012 1.00 87.44 211 LYS A C 1
ATOM 1664 O O . LYS A 1 211 ? -9.620 -5.246 30.947 1.00 87.44 211 LYS A O 1
ATOM 1669 N N . ASP A 1 212 ? -9.062 -7.055 32.143 1.00 83.81 212 ASP A N 1
ATOM 1670 C CA . ASP A 1 212 ? -9.667 -6.584 33.402 1.00 83.81 212 ASP A CA 1
ATOM 1671 C C . ASP A 1 212 ? -9.119 -5.218 33.856 1.00 83.81 212 ASP A C 1
ATOM 1673 O O . ASP A 1 212 ? -9.795 -4.456 34.540 1.00 83.81 212 ASP A O 1
ATOM 1677 N N . GLN A 1 213 ? -7.880 -4.905 33.467 1.00 82.12 213 GLN A N 1
ATOM 1678 C CA . GLN A 1 213 ? -7.187 -3.652 33.780 1.00 82.12 213 GLN A CA 1
ATOM 1679 C C . GLN A 1 213 ? -7.582 -2.490 32.855 1.00 82.12 213 GLN A C 1
ATOM 1681 O O . GLN A 1 213 ? -7.219 -1.350 33.137 1.00 82.12 213 GLN A O 1
ATOM 1686 N N . GLY A 1 214 ? -8.292 -2.762 31.757 1.00 82.88 214 GLY A N 1
ATOM 1687 C CA . GLY A 1 214 ? -8.701 -1.759 30.782 1.00 82.88 214 GLY A CA 1
ATOM 1688 C C . GLY A 1 214 ? -8.601 -2.231 29.334 1.00 82.88 214 GLY A C 1
ATOM 1689 O O . GLY A 1 214 ? -8.285 -3.385 29.032 1.00 82.88 214 GLY A O 1
ATOM 1690 N N . ILE A 1 215 ? -8.882 -1.293 28.435 1.00 86.50 215 ILE A N 1
ATOM 1691 C CA . ILE A 1 215 ? -8.756 -1.463 26.990 1.00 86.50 215 ILE A CA 1
ATOM 1692 C C . ILE A 1 215 ? -7.448 -0.812 26.555 1.00 86.50 215 ILE A C 1
ATOM 1694 O O . ILE A 1 215 ? -7.164 0.324 26.931 1.00 86.50 215 ILE A O 1
ATOM 1698 N N . PHE A 1 216 ? -6.672 -1.514 25.742 1.00 90.81 216 PHE A N 1
ATOM 1699 C CA . PHE A 1 216 ? -5.417 -1.022 25.191 1.00 90.81 216 PHE A CA 1
ATOM 1700 C C . PHE A 1 216 ? -5.439 -1.118 23.673 1.00 90.81 216 PHE A C 1
ATOM 1702 O O . PHE A 1 216 ? -5.944 -2.097 23.129 1.00 90.81 216 PHE A O 1
ATOM 1709 N N . LEU A 1 217 ? -4.878 -0.120 23.002 1.00 92.81 217 LEU A N 1
ATOM 1710 C CA . LEU A 1 217 ? -4.794 -0.037 21.551 1.00 92.81 217 LEU A CA 1
ATOM 1711 C C . LEU A 1 217 ? -3.339 -0.150 21.111 1.00 92.81 217 LEU A C 1
ATOM 1713 O O . LEU A 1 217 ? -2.445 0.409 21.747 1.00 92.81 217 LEU A O 1
ATOM 1717 N N . LEU A 1 218 ? -3.122 -0.859 20.008 1.00 95.06 218 LEU A N 1
ATOM 1718 C CA . LEU A 1 218 ? -1.875 -0.847 19.256 1.00 95.06 218 LEU A CA 1
ATOM 1719 C C . LEU A 1 218 ? -2.112 -0.085 17.957 1.00 95.06 218 LEU A C 1
ATOM 1721 O O . LEU A 1 218 ? -3.022 -0.430 17.203 1.00 95.06 218 LEU A O 1
ATOM 1725 N N . SER A 1 219 ? -1.294 0.917 17.664 1.00 93.50 219 SER A N 1
ATOM 1726 C CA . SER A 1 219 ? -1.401 1.719 16.449 1.00 93.50 219 SER A CA 1
ATOM 1727 C C . SER A 1 219 ? -0.182 1.581 15.544 1.00 93.50 219 SER A C 1
ATOM 1729 O O . SER A 1 219 ? 0.902 1.191 15.981 1.00 93.50 219 SER A O 1
ATOM 1731 N N . ILE A 1 220 ? -0.374 1.907 14.265 1.00 92.56 220 ILE A N 1
ATOM 1732 C CA . ILE A 1 220 ? 0.642 1.738 13.210 1.00 92.56 220 ILE A CA 1
ATOM 1733 C C . ILE A 1 220 ? 1.505 2.981 12.965 1.00 92.56 220 ILE A C 1
ATOM 1735 O O . ILE A 1 220 ? 2.465 2.911 12.207 1.00 92.56 220 ILE A O 1
ATOM 1739 N N . GLY A 1 221 ? 1.208 4.101 13.623 1.00 92.44 221 GLY A N 1
ATOM 1740 C CA . GLY A 1 221 ? 1.845 5.391 13.359 1.00 92.44 221 GLY A CA 1
ATOM 1741 C C . GLY A 1 221 ? 1.178 6.097 12.180 1.00 92.44 221 GLY A C 1
ATOM 1742 O O . GLY A 1 221 ? -0.015 6.402 12.244 1.00 92.44 221 GLY A O 1
ATOM 1743 N N . GLU A 1 222 ? 1.946 6.335 11.122 1.00 87.94 222 GLU A N 1
ATOM 1744 C CA . GLU A 1 222 ? 1.502 6.883 9.838 1.00 87.94 222 GLU A CA 1
ATOM 1745 C C . GLU A 1 222 ? 0.677 5.840 9.055 1.00 87.94 222 GLU A C 1
ATOM 1747 O O . GLU A 1 222 ? 1.081 4.686 8.924 1.00 87.94 222 GLU A O 1
ATOM 1752 N N . PHE A 1 223 ? -0.481 6.235 8.510 1.00 88.25 223 PHE A N 1
ATOM 1753 C CA . PHE A 1 223 ? -1.312 5.342 7.686 1.00 88.25 223 PHE A CA 1
ATOM 1754 C C . PHE A 1 223 ? -0.664 5.032 6.329 1.00 88.25 223 PHE A C 1
ATOM 1756 O O . PHE A 1 223 ? -0.774 3.924 5.804 1.00 88.25 223 PHE A O 1
ATOM 1763 N N . ASN A 1 224 ? 0.004 6.029 5.747 1.00 86.75 224 ASN A N 1
ATOM 1764 C CA . ASN A 1 224 ? 0.720 5.868 4.490 1.00 86.75 224 ASN A CA 1
ATOM 1765 C C . ASN A 1 224 ? 2.016 5.066 4.700 1.00 86.75 224 ASN A C 1
ATOM 1767 O O . ASN A 1 224 ? 2.620 5.157 5.771 1.00 86.75 224 ASN A O 1
ATOM 1771 N N . PRO A 1 225 ? 2.487 4.320 3.680 1.00 83.25 225 PRO A N 1
ATOM 1772 C CA . PRO A 1 225 ? 3.757 3.608 3.768 1.00 83.25 225 PRO A CA 1
ATOM 1773 C C . PRO A 1 225 ? 4.895 4.553 4.164 1.00 83.25 225 PRO A C 1
ATOM 1775 O O . PRO A 1 225 ? 5.173 5.516 3.452 1.00 83.25 225 PRO A O 1
ATOM 1778 N N . SER A 1 226 ? 5.548 4.268 5.289 1.00 84.19 226 SER A N 1
ATOM 1779 C CA . SER A 1 226 ? 6.711 5.008 5.777 1.00 84.19 226 SER A CA 1
ATOM 1780 C C . SER A 1 226 ? 7.608 4.099 6.617 1.00 84.19 226 SER A C 1
ATOM 1782 O O . SER A 1 226 ? 7.144 3.099 7.167 1.00 84.19 226 SER A O 1
ATOM 1784 N N . ASP A 1 227 ? 8.883 4.467 6.749 1.00 81.25 227 ASP A N 1
ATOM 1785 C CA . ASP A 1 227 ? 9.835 3.786 7.643 1.00 81.25 227 ASP A CA 1
ATOM 1786 C C . ASP A 1 227 ? 9.876 4.427 9.048 1.00 81.25 227 ASP A C 1
ATOM 1788 O O . ASP A 1 227 ? 10.792 4.189 9.850 1.00 81.25 227 ASP A O 1
ATOM 1792 N N . LYS A 1 228 ? 8.886 5.269 9.372 1.00 84.38 228 LYS A N 1
ATOM 1793 C CA . LYS A 1 228 ? 8.814 5.974 10.651 1.00 84.38 228 LYS A CA 1
ATOM 1794 C C . LYS A 1 228 ? 8.470 5.012 11.787 1.00 84.38 228 LYS A C 1
ATOM 1796 O O . LYS A 1 228 ? 7.575 4.176 11.697 1.00 84.38 228 LYS A O 1
ATOM 1801 N N . LYS A 1 229 ? 9.157 5.168 12.918 1.00 89.12 229 LYS A N 1
ATOM 1802 C CA . LYS A 1 229 ? 8.937 4.363 14.133 1.00 89.12 229 LYS A CA 1
ATOM 1803 C C . LYS A 1 229 ? 7.891 5.011 15.040 1.00 89.12 229 LYS A C 1
ATOM 1805 O O . LYS A 1 229 ? 8.188 5.340 16.182 1.00 89.12 229 LYS A O 1
ATOM 1810 N N . GLU A 1 230 ? 6.697 5.229 14.501 1.00 90.00 230 GLU A N 1
ATOM 1811 C CA . GLU A 1 230 ? 5.608 5.967 15.167 1.00 90.00 230 GLU A CA 1
ATOM 1812 C C . GLU A 1 230 ? 4.489 5.059 15.701 1.00 90.00 230 GLU A C 1
ATOM 1814 O O . GLU A 1 230 ? 3.539 5.540 16.317 1.00 90.00 230 GLU A O 1
ATOM 1819 N N . GLY A 1 231 ? 4.593 3.744 15.489 1.00 90.81 231 GLY A N 1
ATOM 1820 C CA . GLY A 1 231 ? 3.675 2.785 16.095 1.00 90.81 231 GLY A CA 1
ATOM 1821 C C . GLY A 1 231 ? 3.755 2.832 17.621 1.00 90.81 231 GLY A C 1
ATOM 1822 O O . GLY A 1 231 ? 4.845 2.808 18.196 1.00 90.81 231 GLY A O 1
ATOM 1823 N N . VAL A 1 232 ? 2.599 2.889 18.281 1.00 89.25 232 VAL A N 1
ATOM 1824 C CA . VAL A 1 232 ? 2.502 3.028 19.737 1.00 89.25 232 VAL A CA 1
ATOM 1825 C C . VAL A 1 232 ? 1.467 2.070 20.313 1.00 89.25 232 VAL A C 1
ATOM 1827 O O . VAL A 1 232 ? 0.439 1.780 19.710 1.00 89.25 232 VAL A O 1
ATOM 1830 N N . PHE A 1 233 ? 1.738 1.600 21.529 1.00 89.94 233 PHE A N 1
ATOM 1831 C CA . PHE A 1 233 ? 0.767 0.933 22.384 1.00 89.94 233 PHE A CA 1
ATOM 1832 C C . PHE A 1 233 ? 0.304 1.883 23.497 1.00 89.94 233 PHE A C 1
ATOM 1834 O O . PHE A 1 233 ? 1.139 2.391 24.247 1.00 89.94 233 PHE A O 1
ATOM 1841 N N . PHE A 1 234 ? -1.003 2.124 23.625 1.00 83.56 234 PHE A N 1
ATOM 1842 C CA . PHE A 1 234 ? -1.546 3.064 24.612 1.00 83.56 234 PHE A CA 1
ATOM 1843 C C . PHE A 1 234 ? -2.893 2.605 25.201 1.00 83.56 234 PHE A C 1
ATOM 1845 O O . PHE A 1 234 ? -3.674 1.935 24.523 1.00 83.56 234 PHE A O 1
ATOM 1852 N N . PRO A 1 235 ? -3.197 2.941 26.469 1.00 86.06 235 PRO A N 1
ATOM 1853 C CA . PRO A 1 235 ? -4.497 2.648 27.065 1.00 86.06 235 PRO A CA 1
ATOM 1854 C C . PRO A 1 235 ? -5.590 3.570 26.502 1.00 86.06 235 PRO A C 1
ATOM 1856 O O . PRO A 1 235 ? -5.413 4.787 26.420 1.00 86.06 235 PRO A O 1
ATOM 1859 N N . LEU A 1 236 ? -6.759 3.010 26.189 1.00 81.56 236 LEU A N 1
ATOM 1860 C CA . LEU A 1 236 ? -7.955 3.788 25.876 1.00 81.56 236 LEU A CA 1
ATOM 1861 C C . LEU A 1 236 ? -8.552 4.315 27.188 1.00 81.56 236 LEU A C 1
ATOM 1863 O O . LEU A 1 236 ? -9.203 3.585 27.937 1.00 81.56 236 LEU A O 1
ATOM 1867 N N . THR A 1 237 ? -8.304 5.589 27.487 1.00 66.12 237 THR A N 1
ATOM 1868 C CA . THR A 1 237 ? -8.776 6.212 28.730 1.00 66.12 237 THR A CA 1
ATOM 1869 C C . THR A 1 237 ? -10.209 6.714 28.551 1.00 66.12 237 THR A C 1
ATOM 1871 O O . THR A 1 237 ? -10.483 7.531 27.678 1.00 66.12 237 THR A O 1
ATOM 1874 N N . ILE A 1 238 ? -11.134 6.237 29.387 1.00 58.44 238 ILE A N 1
ATOM 1875 C CA . ILE A 1 238 ? -12.538 6.673 29.397 1.00 58.44 238 ILE A CA 1
ATOM 1876 C C . ILE A 1 238 ? -12.705 7.647 30.567 1.00 58.44 238 ILE A C 1
ATOM 1878 O O . ILE A 1 238 ? -12.705 7.228 31.725 1.00 58.44 238 ILE A O 1
ATOM 1882 N N . ALA A 1 239 ? -12.800 8.951 30.289 1.00 45.50 239 ALA A N 1
ATOM 1883 C CA . ALA A 1 239 ? -12.988 9.938 31.352 1.00 45.50 239 ALA A CA 1
ATOM 1884 C C . ALA A 1 239 ? -14.383 9.785 31.999 1.00 45.50 239 ALA A C 1
ATOM 1886 O O . ALA A 1 239 ? -15.363 9.597 31.275 1.00 45.50 239 ALA A O 1
ATOM 1887 N N . PRO A 1 240 ? -14.520 9.892 33.336 1.00 37.56 240 PRO A N 1
ATOM 1888 C CA . PRO A 1 240 ? -15.759 9.497 34.002 1.00 37.56 240 PRO A CA 1
ATOM 1889 C C . PRO A 1 240 ? -16.973 10.418 33.798 1.00 37.56 240 PRO A C 1
ATOM 1891 O O . PRO A 1 240 ? -18.054 9.988 34.177 1.00 37.56 240 PRO A O 1
ATOM 1894 N N . ASN A 1 241 ? -16.846 11.660 33.292 1.00 40.97 241 ASN A N 1
ATOM 1895 C CA . ASN A 1 241 ? -17.927 12.661 33.434 1.00 40.97 241 ASN A CA 1
ATOM 1896 C C . ASN A 1 241 ? -17.951 13.873 32.458 1.00 40.97 241 ASN A C 1
ATOM 1898 O O . ASN A 1 241 ? -18.570 14.882 32.796 1.00 40.97 241 ASN A O 1
ATOM 1902 N N . GLU A 1 242 ? -17.361 13.837 31.258 1.00 39.25 242 GLU A N 1
ATOM 1903 C CA . GLU A 1 242 ? -17.371 15.014 30.354 1.00 39.25 242 GLU A CA 1
ATOM 1904 C C . GLU A 1 242 ? -18.116 14.785 29.029 1.00 39.25 242 GLU A C 1
ATOM 1906 O O . GLU A 1 242 ? -18.114 13.694 28.459 1.00 39.25 242 GLU A O 1
ATOM 1911 N N . ARG A 1 243 ? -18.817 15.836 28.571 1.00 36.00 243 ARG A N 1
ATOM 1912 C CA . ARG A 1 243 ? -19.467 15.913 27.253 1.00 36.00 243 ARG A CA 1
ATOM 1913 C C . ARG A 1 243 ? -18.392 15.901 26.163 1.00 36.00 243 ARG A C 1
ATOM 1915 O O . ARG A 1 243 ? -17.358 16.527 26.335 1.00 36.00 243 ARG A O 1
ATOM 1922 N N . ALA A 1 244 ? -18.687 15.228 25.052 1.00 38.41 244 ALA A N 1
ATOM 1923 C CA . ALA A 1 244 ? -17.811 15.078 23.892 1.00 38.41 244 ALA A CA 1
ATOM 1924 C C . ALA A 1 244 ? -17.163 16.402 23.439 1.00 38.41 244 ALA A C 1
ATOM 1926 O O . ALA A 1 244 ? -17.867 17.380 23.182 1.00 38.41 244 ALA A O 1
ATOM 1927 N N . GLY A 1 245 ? -15.838 16.381 23.301 1.00 37.03 245 GLY A N 1
ATOM 1928 C CA . GLY A 1 245 ? -15.011 17.513 22.889 1.00 37.03 245 GLY A CA 1
ATOM 1929 C C . GLY A 1 245 ? -13.874 17.719 23.884 1.00 37.03 245 GLY A C 1
ATOM 1930 O O . GLY A 1 245 ? -14.136 17.976 25.048 1.00 37.03 245 GLY A O 1
ATOM 1931 N N . ASP A 1 246 ? -12.641 17.603 23.400 1.00 32.78 246 ASP A N 1
ATOM 1932 C CA . ASP A 1 246 ? -11.375 17.852 24.108 1.00 32.78 246 ASP A CA 1
ATOM 1933 C C . ASP A 1 246 ? -10.797 16.666 24.899 1.00 32.78 246 ASP A C 1
ATOM 1935 O O . ASP A 1 246 ? -10.661 16.686 26.119 1.00 32.78 246 ASP A O 1
ATOM 1939 N N . TYR A 1 247 ? -10.334 15.645 24.169 1.00 41.97 247 TYR A N 1
ATOM 1940 C CA . TYR A 1 247 ? -9.284 14.763 24.682 1.00 41.97 247 TYR A CA 1
ATOM 1941 C C . TYR A 1 247 ? -7.920 15.233 24.169 1.00 41.97 247 TYR A C 1
ATOM 1943 O O . TYR A 1 247 ? -7.606 15.115 22.988 1.00 41.97 247 TYR A O 1
ATOM 1951 N N . VAL A 1 248 ? -7.098 15.735 25.090 1.00 48.09 248 VAL A N 1
ATOM 1952 C CA . VAL A 1 248 ? -5.645 15.860 24.948 1.00 48.09 248 VAL A CA 1
ATOM 1953 C C . VAL A 1 248 ? -5.028 15.197 26.176 1.00 48.09 248 VAL A C 1
ATOM 1955 O O . VAL A 1 248 ? -5.242 15.657 27.293 1.00 48.09 248 VAL A O 1
ATOM 1958 N N . ILE A 1 249 ? -4.259 14.128 25.977 1.00 46.75 249 ILE A N 1
ATOM 1959 C CA . ILE A 1 249 ? -3.258 13.646 26.942 1.00 46.75 249 ILE A CA 1
ATOM 1960 C C . ILE A 1 249 ? -2.001 13.416 26.098 1.00 46.75 249 ILE A C 1
ATOM 1962 O O . ILE A 1 249 ? -1.966 12.502 25.281 1.00 46.75 249 ILE A O 1
ATOM 1966 N N . THR A 1 250 ? -1.145 14.430 25.946 1.00 40.00 250 THR A N 1
ATOM 1967 C CA . THR A 1 250 ? -0.012 14.799 26.823 1.00 40.00 250 THR A CA 1
ATOM 1968 C C . THR A 1 250 ? 0.926 13.624 27.084 1.00 40.00 250 THR A C 1
ATOM 1970 O O . THR A 1 250 ? 0.917 13.031 28.155 1.00 40.00 250 THR A O 1
ATOM 1973 N N . GLU A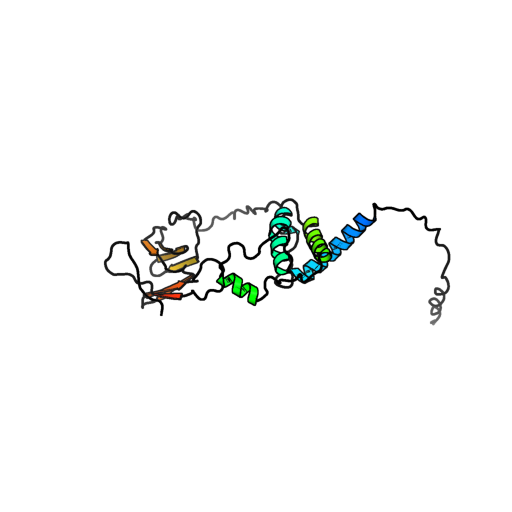 1 251 ? 1.756 13.370 26.077 1.00 35.28 251 GLU A N 1
ATOM 1974 C CA . GLU A 1 251 ? 3.027 12.647 26.152 1.00 35.28 251 GLU A CA 1
ATOM 1975 C C . GLU A 1 251 ? 2.962 11.112 26.111 1.00 35.28 251 GLU A C 1
ATOM 1977 O O . GLU A 1 251 ? 2.485 10.420 27.008 1.00 35.28 251 GLU A O 1
ATOM 1982 N N . LEU A 1 252 ? 3.512 10.608 25.005 1.00 34.69 252 LEU A N 1
ATOM 1983 C CA . LEU A 1 252 ? 4.060 9.268 24.851 1.00 34.69 252 LEU A CA 1
ATOM 1984 C C . LEU A 1 252 ? 5.279 9.135 25.788 1.00 34.69 252 LEU A C 1
ATOM 1986 O O . LEU A 1 252 ? 6.052 10.095 25.856 1.00 34.69 252 LEU A O 1
ATOM 1990 N N . PRO A 1 253 ? 5.486 8.008 26.494 1.00 39.22 253 PRO A N 1
ATOM 1991 C CA . PRO A 1 253 ? 6.798 7.714 27.068 1.00 39.22 253 PRO A CA 1
ATOM 1992 C C . PRO A 1 253 ? 7.879 7.570 25.986 1.00 39.22 253 PRO A C 1
ATOM 1994 O O . PRO A 1 253 ? 7.542 7.155 24.851 1.00 39.22 253 PRO A O 1
#

Radius of gyration: 32.84 Å; chains: 1; bounding box: 62×92×90 Å

Sequence (253 aa):
MRRFAFFYLVLLCLLWRCTNDPPVQNRTSEGNIAAVVSDTSIASGAVLAEKYCQSCHLLPSPDLLDKKTWVENVLPNMGARLGIRPNDYDPFAGMATEDIAELKKLGIYPEKPILGEEEWKNLVRFYENFAPQHLPTQNQITSVSPTPPPFSPQLIEIGDQQFPQVTLLSYDPAAAVLFIGDHLKLYALDQQGEILRNWETLSPSSDIAIKDQGIFLLSIGEFNPSDKKEGVFFPLTIAPNERAGDYVITELP

Foldseek 3Di:
DDDDDDPPPPPPPPPDDDDDDDDDDDDDDPPVVVVVCLVVLLVLLVVLLCVQVPPPHHRDDLQVAALCCCPVPVLQLSCQQQLHHPPNDDNCPPHDPVQVVVCVVVCSGPPHGPDDPSSSVSNNSNSNVRGHNDHDPPPPPPPPPPDDPPDDDDDADDDDDPDFQWQDWDADPVVQWTWTFTFQKIFIAHPVNDTPDMDGHPATFNDWDQDPVAIKTWHDADSDDDPDPRIDIGGDDDDDDDDDDDDDDDDDD